Protein AF-0000000068372966 (afdb_homodimer)

Sequence (328 aa):
ASFAPGLENRGIKWRDNTQESIMAVRIKTEEMNPEEESISSEVQRENFRKVYYQGPRDTCSRLHHLCNQWLKPEKHTKAQMLDLVVLEQFLAILPPEMESWVRECGPETSSQAVALAEGFLLSQAEEQKEQLQLQVRNLHLQSSIYVIHGDSQSSISFLLQEASASFAPGLENRGIKWRDNTQESIMAVRIKTEEMNPEEESISSEVQRENFRKVYYQGPRDTCSRLHHLCNQWLKPEKHTKAQMLDLVVLEQFLAILPPEMESWVRECGPETSSQAVALAEGFLLSQAEEQKEQLQLQVRNLHLQSSIYVIHGDSQSSISFLLQEAS

Nearest PDB structures (foldseek):
  3lhr-assembly1_A  TM=9.705E-01  e=1.557E-06  Homo sapiens
  2fi2-assembly1_B  TM=8.075E-01  e=1.306E-05  Homo sapiens
  2fi2-assembly1_A  TM=7.817E-01  e=2.987E-05  Homo sapiens
  4e6s-assembly1_A-2  TM=8.782E-01  e=7.687E-05  Mus musculus
  4bhx-assembly1_A  TM=9.014E-01  e=1.388E-04  Homo sapiens

Secondary structure (DSSP, 8-state):
---------------------------------HHHHHHHHHHHHHHHHT---S-HHHHHHHHHHHHHHHH-TTTS-HHHHHHHHHHHHHHHTS-HHHHHHHHHH--SSHHHHHHHHHHHHHHHHHHHHHHHHHHHHHHHHHHHHHHHHHHHHHHHHHHHHHH-/---------------------------------HHHHHHHHHHHHHHHHT---S-HHHHHHHHHHHHHHHH-TTTS-HHHHHHHHHHHHHHHTS-HHHHHHHHHH--SSHHHHHHHHHHHHHHHHHHHHHHHHHHHHHHHHHHHHHHHHHHHHHHHHHHHHHH-

pLDDT: mean 79.23, std 26.03, range [24.14, 98.94]

Foldseek 3Di:
DPPPDDPPPPPPPPPPVCPVPPPVPVPCPVPDDPQRVLVQLVVLVVVLVPQDDPDDPVSVVVNVVSLCSNLVPVPDDPVLSVFSVVLVVVLVPDDDVLSVQLVVVRDSGNVSSVVSSVVVVVVVVVVVVVVVVVVVVVVVVVVVVCVVVVVCCVVVVVVVVVVD/DPPPPDPPPPPPPPPPPCPVPPPPPCPVPVPDDPQRVLVQLVVLVVVLVPQDDPDDPVSVVVNVVSLCSNLVPVPDDPVLSVFSVVLVVVLVPDDDVLSVQLVVVRDSGNVSSVVSSVVVVVVVVVVVVVVVVVVVVVVVVVVVVCVVVVVCCVVVVVVVVVVD

Radius of gyration: 42.99 Å; Cα contacts (8 Å, |Δi|>4): 203; chains: 2; bounding box: 103×117×171 Å

Solvent-accessible surface area (backbone atoms only — not comparable to full-atom values): 18509 Å² total; per-residue (Å²): 135,86,68,77,74,78,80,71,77,72,75,74,71,76,74,80,66,73,70,71,71,73,70,73,65,69,72,68,73,69,71,69,50,72,65,55,45,22,51,49,37,50,51,28,43,50,54,39,71,65,58,68,71,77,49,53,64,63,35,47,51,50,34,49,55,30,42,42,66,39,48,30,64,92,82,37,52,63,68,52,36,51,35,51,55,38,29,55,54,52,51,68,47,39,60,68,72,59,28,54,53,42,59,72,70,40,55,77,42,42,68,51,41,29,52,44,46,50,50,50,53,52,51,53,52,51,51,51,50,51,50,50,52,51,51,55,51,49,51,52,51,52,52,54,53,45,55,56,47,56,54,30,45,60,49,42,48,46,48,54,52,64,72,96,133,81,74,69,73,77,77,73,76,72,74,75,71,75,72,81,66,71,70,72,71,72,68,71,67,71,71,67,74,70,72,69,50,71,66,54,45,23,51,50,38,50,52,30,43,48,54,40,70,65,58,68,70,79,47,51,64,64,33,49,52,50,35,48,54,31,42,43,64,39,47,30,64,91,82,36,53,63,68,51,35,50,34,50,54,38,30,53,53,52,50,68,46,39,59,67,71,60,28,54,52,40,58,72,71,41,55,77,42,41,68,49,41,29,52,45,46,51,49,51,53,53,51,52,53,52,50,52,51,51,50,51,52,52,50,54,52,49,51,51,53,52,51,53,52,44,54,57,48,57,55,31,49,60,49,44,52,48,50,56,51,62,74,96

Structure (mmCIF, N/CA/C/O backbone):
data_AF-0000000068372966-model_v1
#
loop_
_entity.id
_entity.type
_entity.pdbx_description
1 polymer 'SCAN box domain-containing protein'
#
loop_
_atom_site.group_PDB
_atom_site.id
_atom_site.type_symbol
_atom_site.label_atom_id
_atom_site.label_alt_id
_atom_site.label_comp_id
_atom_site.label_asym_id
_atom_site.label_entity_id
_atom_site.label_seq_id
_atom_site.pdbx_PDB_ins_code
_atom_site.Cartn_x
_atom_site.Cartn_y
_atom_site.Cartn_z
_atom_site.occupancy
_atom_site.B_iso_or_equiv
_atom_site.auth_seq_id
_atom_site.auth_comp_id
_atom_site.auth_asym_id
_atom_site.auth_atom_id
_atom_site.pdbx_PDB_model_num
ATOM 1 N N . ALA A 1 1 ? 47.75 -31.938 82.562 1 25.05 1 ALA A N 1
ATOM 2 C CA . ALA A 1 1 ? 47.219 -32.406 81.312 1 25.05 1 ALA A CA 1
ATOM 3 C C . ALA A 1 1 ? 47.406 -31.359 80.188 1 25.05 1 ALA A C 1
ATOM 5 O O . ALA A 1 1 ? 47.188 -30.172 80.438 1 25.05 1 ALA A O 1
ATOM 6 N N . SER A 1 2 ? 48.344 -31.594 79.25 1 29.62 2 SER A N 1
ATOM 7 C CA . SER A 1 2 ? 49.156 -30.891 78.25 1 29.62 2 SER A CA 1
ATOM 8 C C . SER A 1 2 ? 48.25 -30.328 77.125 1 29.62 2 SER A C 1
ATOM 10 O O . SER A 1 2 ? 48.75 -29.969 76.062 1 29.62 2 SER A O 1
ATOM 12 N N . PHE A 1 3 ? 47.031 -30.016 77.375 1 30.69 3 PHE A N 1
ATOM 13 C CA . PHE A 1 3 ? 46.062 -30.078 76.25 1 30.69 3 PHE A CA 1
ATOM 14 C C . PHE A 1 3 ? 46.25 -28.906 75.312 1 30.69 3 PHE A C 1
ATOM 16 O O . PHE A 1 3 ? 45.406 -28.641 74.5 1 30.69 3 PHE A O 1
ATOM 23 N N . ALA A 1 4 ? 47.281 -27.984 75.438 1 36.31 4 ALA A N 1
ATOM 24 C CA . ALA A 1 4 ? 46.906 -26.719 74.812 1 36.31 4 ALA A CA 1
ATOM 25 C C . ALA A 1 4 ? 46.844 -26.859 73.312 1 36.31 4 ALA A C 1
ATOM 27 O O . ALA A 1 4 ? 47.875 -27.078 72.688 1 36.31 4 ALA A O 1
ATOM 28 N N . PRO A 1 5 ? 45.812 -27.469 72.75 1 34 5 PRO A N 1
ATOM 29 C CA . PRO A 1 5 ? 45.812 -27.766 71.312 1 34 5 PRO A CA 1
ATOM 30 C C . PRO A 1 5 ? 46.062 -26.531 70.438 1 34 5 PRO A C 1
ATOM 32 O O . PRO A 1 5 ? 45.781 -25.422 70.875 1 34 5 PRO A O 1
ATOM 35 N N . GLY A 1 6 ? 47.094 -26.578 69.562 1 31.92 6 GLY A N 1
ATOM 36 C CA . GLY A 1 6 ? 47.656 -25.672 68.625 1 31.92 6 GLY A CA 1
ATOM 37 C C . GLY A 1 6 ? 46.656 -25.141 67.625 1 31.92 6 GLY A C 1
ATOM 38 O O . GLY A 1 6 ? 45.844 -25.906 67.062 1 31.92 6 GLY A O 1
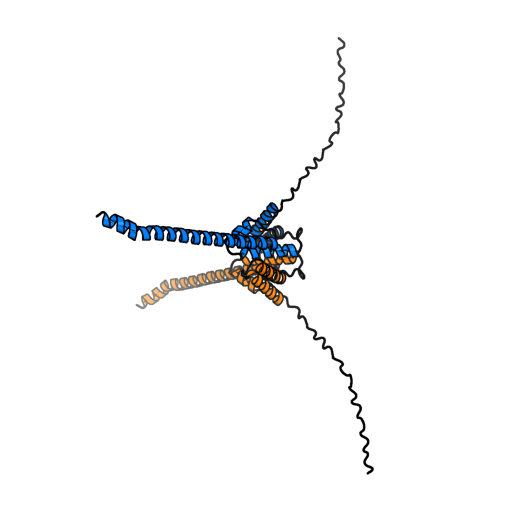ATOM 39 N N . LEU A 1 7 ? 46 -24.031 67.875 1 38.16 7 LEU A N 1
ATOM 40 C CA . LEU A 1 7 ? 45.094 -23.297 67 1 38.16 7 LEU A CA 1
ATOM 41 C C . LEU A 1 7 ? 45.688 -23.094 65.625 1 38.16 7 LEU A C 1
ATOM 43 O O . LEU A 1 7 ? 46.625 -22.312 65.438 1 38.16 7 LEU A O 1
ATOM 47 N N . GLU A 1 8 ? 45.969 -24.234 64.875 1 31.45 8 GLU A N 1
ATOM 48 C CA . GLU A 1 8 ? 46.531 -24.062 63.562 1 31.45 8 GLU A CA 1
ATOM 49 C C . GLU A 1 8 ? 45.719 -23.109 62.719 1 31.45 8 GLU A C 1
ATOM 51 O O . GLU A 1 8 ? 44.469 -23.219 62.688 1 31.45 8 GLU A O 1
ATOM 56 N N . ASN A 1 9 ? 46.156 -21.859 62.594 1 32.62 9 ASN A N 1
ATOM 57 C CA . ASN A 1 9 ? 45.719 -20.812 61.656 1 32.62 9 ASN A CA 1
ATOM 58 C C . ASN A 1 9 ? 45.5 -21.375 60.25 1 32.62 9 ASN A C 1
ATOM 60 O O . ASN A 1 9 ? 46.438 -21.828 59.625 1 32.62 9 ASN A O 1
ATOM 64 N N . ARG A 1 10 ? 44.5 -22.203 60.094 1 32.06 10 ARG A N 1
ATOM 65 C CA . ARG A 1 10 ? 44.219 -22.703 58.75 1 32.06 10 ARG A CA 1
ATOM 66 C C . ARG A 1 10 ? 44.156 -21.562 57.75 1 32.06 10 ARG A C 1
ATOM 68 O O . ARG A 1 10 ? 43.406 -20.594 57.938 1 32.06 10 ARG A O 1
ATOM 75 N N . GLY A 1 11 ? 45.281 -21.219 57.094 1 33.06 11 GLY A N 1
ATOM 76 C CA . GLY A 1 11 ? 45.406 -20.312 55.969 1 33.06 11 GLY A CA 1
ATOM 77 C C . GLY A 1 11 ? 44.281 -20.469 54.969 1 33.06 11 GLY A C 1
ATOM 78 O O . GLY A 1 11 ? 44.031 -21.578 54.469 1 33.06 11 GLY A O 1
ATOM 79 N N . ILE A 1 12 ? 43.156 -19.859 55.156 1 31.67 12 ILE A N 1
ATOM 80 C CA . ILE A 1 12 ? 42.094 -19.766 54.156 1 31.67 12 ILE A CA 1
ATOM 81 C C . ILE A 1 12 ? 42.719 -19.453 52.812 1 31.67 12 ILE A C 1
ATOM 83 O O . ILE A 1 12 ? 43.281 -18.375 52.625 1 31.67 12 ILE A O 1
ATOM 87 N N . LYS A 1 13 ? 43.469 -20.328 52.219 1 31.98 13 LYS A N 1
ATOM 88 C CA . LYS A 1 13 ? 43.812 -20.062 50.812 1 31.98 13 LYS A CA 1
ATOM 89 C C . LYS A 1 13 ? 42.594 -19.688 50 1 31.98 13 LYS A C 1
ATOM 91 O O . LYS A 1 13 ? 41.625 -20.469 49.906 1 31.98 13 LYS A O 1
ATOM 96 N N . TRP A 1 14 ? 42.188 -18.406 50.031 1 33.16 14 TRP A N 1
ATOM 97 C CA . TRP A 1 14 ? 41.312 -17.891 49 1 33.16 14 TRP A CA 1
ATOM 98 C C . TRP A 1 14 ? 41.719 -18.391 47.625 1 33.16 14 TRP A C 1
ATOM 100 O O . TRP A 1 14 ? 42.812 -18.125 47.156 1 33.16 14 TRP A O 1
ATOM 110 N N . ARG A 1 15 ? 41.594 -19.688 47.406 1 33.25 15 ARG A N 1
ATOM 111 C CA . ARG A 1 15 ? 41.781 -20.125 46.031 1 33.25 15 ARG A CA 1
ATOM 112 C C . ARG A 1 15 ? 41 -19.203 45.062 1 33.25 15 ARG A C 1
ATOM 114 O O . ARG A 1 15 ? 39.781 -19.031 45.219 1 33.25 15 ARG A O 1
ATOM 121 N N . ASP A 1 16 ? 41.625 -18.109 44.594 1 35.34 16 ASP A N 1
ATOM 122 C CA . ASP A 1 16 ? 41.312 -17.234 43.469 1 35.34 16 ASP A CA 1
ATOM 123 C C . ASP A 1 16 ? 40.75 -18.047 42.281 1 35.34 16 ASP A C 1
ATOM 125 O O . ASP A 1 16 ? 41.531 -18.469 41.406 1 35.34 16 ASP A O 1
ATOM 129 N N . ASN A 1 17 ? 40.281 -19.25 42.438 1 34.88 17 ASN A N 1
ATOM 130 C CA . ASN A 1 17 ? 39.844 -19.938 41.25 1 34.88 17 ASN A CA 1
ATOM 131 C C . ASN A 1 17 ? 38.719 -19.156 40.531 1 34.88 17 ASN A C 1
ATOM 133 O O . ASN A 1 17 ? 37.562 -19.484 40.688 1 34.88 17 ASN A O 1
ATOM 137 N N . THR A 1 18 ? 38.469 -17.875 40.781 1 35.69 18 THR A N 1
ATOM 138 C CA . THR A 1 18 ? 37.375 -17.234 40.031 1 35.69 18 THR A CA 1
ATOM 139 C C . THR A 1 18 ? 37.562 -17.453 38.531 1 35.69 18 THR A C 1
ATOM 141 O O . THR A 1 18 ? 38.312 -16.703 37.875 1 35.69 18 THR A O 1
ATOM 144 N N . GLN A 1 19 ? 38.156 -18.547 38.062 1 35.5 19 GLN A N 1
ATOM 145 C CA . GLN A 1 19 ? 37.938 -18.734 36.625 1 35.5 19 GLN A CA 1
ATOM 146 C C . GLN A 1 19 ? 36.469 -18.5 36.25 1 35.5 19 GLN A C 1
ATOM 148 O O . GLN A 1 19 ? 35.594 -19.312 36.562 1 35.5 19 GLN A O 1
ATOM 153 N N . GLU A 1 20 ? 35.938 -17.312 36.469 1 34.97 20 GLU A N 1
ATOM 154 C CA . GLU A 1 20 ? 34.656 -16.969 35.812 1 34.97 20 GLU A CA 1
ATOM 155 C C . GLU A 1 20 ? 34.562 -17.562 34.406 1 34.97 20 GLU A C 1
ATOM 157 O O . GLU A 1 20 ? 35.375 -17.219 33.531 1 34.97 20 GLU A O 1
ATOM 162 N N . SER A 1 21 ? 34.406 -18.875 34.25 1 35.59 21 SER A N 1
ATOM 163 C CA . SER A 1 21 ? 33.969 -19.453 32.969 1 35.59 21 SER A CA 1
ATOM 164 C C . SER A 1 21 ? 32.969 -18.516 32.281 1 35.59 21 SER A C 1
ATOM 166 O O . SER A 1 21 ? 31.859 -18.281 32.781 1 35.59 21 SER A O 1
ATOM 168 N N . ILE A 1 22 ? 33.438 -17.406 31.75 1 36.78 22 ILE A N 1
ATOM 169 C CA . ILE A 1 22 ? 32.625 -16.766 30.719 1 36.78 22 ILE A CA 1
ATOM 170 C C . ILE A 1 22 ? 31.891 -17.844 29.906 1 36.78 22 ILE A C 1
ATOM 172 O O . ILE A 1 22 ? 32.531 -18.641 29.219 1 36.78 22 ILE A O 1
ATOM 176 N N . MET A 1 23 ? 31 -18.625 30.453 1 37.28 23 MET A N 1
ATOM 177 C CA . MET A 1 23 ? 30.031 -19.359 29.641 1 37.28 23 MET A CA 1
ATOM 178 C C . MET A 1 23 ? 29.703 -18.578 28.359 1 37.28 23 MET A C 1
ATOM 180 O O . MET A 1 23 ? 29.141 -17.484 28.422 1 37.28 23 MET A O 1
ATOM 184 N N . ALA A 1 24 ? 30.625 -18.469 27.422 1 32.94 24 ALA A N 1
ATOM 185 C CA . ALA A 1 24 ? 30.156 -18.156 26.078 1 32.94 24 ALA A CA 1
ATOM 186 C C . ALA A 1 24 ? 28.75 -18.703 25.844 1 32.94 24 ALA A C 1
ATOM 188 O O . ALA A 1 24 ? 28.562 -19.906 25.672 1 32.94 24 ALA A O 1
ATOM 189 N N . VAL A 1 25 ? 27.812 -18.375 26.703 1 38.31 25 VAL A N 1
ATOM 190 C CA . VAL A 1 25 ? 26.453 -18.531 26.172 1 38.31 25 VAL A CA 1
ATOM 191 C C . VAL A 1 25 ? 26.469 -18.297 24.672 1 38.31 25 VAL A C 1
ATOM 193 O O . VAL A 1 25 ? 26.75 -17.188 24.203 1 38.31 25 VAL A O 1
ATOM 196 N N . ARG A 1 26 ? 27.031 -19.109 23.891 1 36.12 26 ARG A N 1
ATOM 197 C CA . ARG A 1 26 ? 26.625 -19.094 22.484 1 36.12 26 ARG A CA 1
ATOM 198 C C . ARG A 1 26 ? 25.172 -18.672 22.328 1 36.12 26 ARG A C 1
ATOM 200 O O . ARG A 1 26 ? 24.266 -19.391 22.734 1 36.12 26 ARG A O 1
ATOM 207 N N . ILE A 1 27 ? 24.781 -17.531 22.75 1 40.66 27 ILE A N 1
ATOM 208 C CA . ILE A 1 27 ? 23.531 -17.047 22.188 1 40.66 27 ILE A CA 1
ATOM 209 C C . ILE A 1 27 ? 23.375 -17.547 20.766 1 40.66 27 ILE A C 1
ATOM 211 O O . ILE A 1 27 ? 24.094 -17.109 19.859 1 40.66 27 ILE A O 1
ATOM 215 N N . LYS A 1 28 ? 23.359 -18.766 20.469 1 41.84 28 LYS A N 1
ATOM 216 C CA . LYS A 1 28 ? 22.922 -19.297 19.172 1 41.84 28 LYS A CA 1
ATOM 217 C C . LYS A 1 28 ? 21.875 -18.375 18.531 1 41.84 28 LYS A C 1
ATOM 219 O O . LYS A 1 28 ? 20.781 -18.219 19.047 1 41.84 28 LYS A O 1
ATOM 224 N N . THR A 1 29 ? 22.078 -17.188 18.203 1 50.16 29 THR A N 1
ATOM 225 C CA . THR A 1 29 ? 21.219 -16.5 17.234 1 50.16 29 THR A CA 1
ATOM 226 C C . THR A 1 29 ? 20.594 -17.5 16.266 1 50.16 29 THR A C 1
ATOM 228 O O . THR A 1 29 ? 21.281 -18.031 15.383 1 50.16 29 THR A O 1
ATOM 231 N N . GLU A 1 30 ? 20.016 -18.438 16.734 1 58.12 30 GLU A N 1
ATOM 232 C CA . GLU A 1 30 ? 19.297 -19.406 15.898 1 58.12 30 GLU A CA 1
ATOM 233 C C . GLU A 1 30 ? 18.734 -18.734 14.648 1 58.12 30 GLU A C 1
ATOM 235 O O . GLU A 1 30 ? 17.906 -17.828 14.742 1 58.12 30 GLU A O 1
ATOM 240 N N . GLU A 1 31 ? 19.625 -18.562 13.742 1 74.94 31 GLU A N 1
ATOM 241 C CA . GLU A 1 31 ? 19.234 -18.078 12.43 1 74.94 31 GLU A CA 1
ATOM 242 C C . GLU A 1 31 ? 17.859 -18.609 12.031 1 74.94 31 GLU A C 1
ATOM 244 O O . GLU A 1 31 ? 17.578 -19.797 12.172 1 74.94 31 GLU A O 1
ATOM 249 N N . MET A 1 32 ? 16.922 -17.688 11.977 1 79.75 32 MET A N 1
ATOM 250 C CA . MET A 1 32 ? 15.594 -18.062 11.516 1 79.75 32 MET A CA 1
ATOM 251 C C . MET A 1 32 ? 15.672 -18.922 10.25 1 79.75 32 MET A C 1
ATOM 253 O O . MET A 1 32 ? 16.516 -18.672 9.383 1 79.75 32 MET A O 1
ATOM 257 N N . ASN A 1 33 ? 14.992 -19.969 10.289 1 87.31 33 ASN A N 1
ATOM 258 C CA . ASN A 1 33 ? 14.852 -20.688 9.023 1 87.31 33 ASN A CA 1
ATOM 259 C C . ASN A 1 33 ? 14.055 -19.875 8.008 1 87.31 33 ASN A C 1
ATOM 261 O O . ASN A 1 33 ? 13.375 -18.906 8.367 1 87.31 33 ASN A O 1
ATOM 265 N N . PRO A 1 34 ? 14.086 -20.219 6.789 1 85.56 34 PRO A N 1
ATOM 266 C CA . PRO A 1 34 ? 13.438 -19.438 5.734 1 85.56 34 PRO A CA 1
ATOM 267 C C . PRO A 1 34 ? 11.953 -19.203 6.004 1 85.56 34 PRO A C 1
ATOM 269 O O . PRO A 1 34 ? 11.438 -18.125 5.723 1 85.56 34 PRO A O 1
ATOM 272 N N . GLU A 1 35 ? 11.289 -20.188 6.508 1 87.19 35 GLU A N 1
ATOM 273 C CA . GLU A 1 35 ? 9.867 -20.047 6.805 1 87.19 35 GLU A CA 1
ATOM 274 C C . GLU A 1 35 ? 9.633 -19 7.898 1 87.19 35 GLU A C 1
ATOM 276 O O . GLU A 1 35 ? 8.734 -18.172 7.793 1 87.19 35 GLU A O 1
ATOM 281 N N . GLU A 1 36 ? 10.406 -19.094 8.883 1 88.06 36 GLU A N 1
ATOM 282 C CA . GLU A 1 36 ? 10.312 -18.141 9.977 1 88.06 36 GLU A CA 1
ATOM 283 C C . GLU A 1 36 ? 10.617 -16.719 9.5 1 88.06 36 GLU A C 1
ATOM 285 O O . GLU A 1 36 ? 9.984 -15.766 9.953 1 88.06 36 GLU A O 1
ATOM 290 N N . GLU A 1 37 ? 11.508 -16.703 8.609 1 89.75 37 GLU A N 1
ATOM 291 C CA . GLU A 1 37 ? 11.875 -15.406 8.055 1 89.75 37 GLU A CA 1
ATOM 292 C C . GLU A 1 37 ? 10.719 -14.805 7.258 1 89.75 37 GLU A C 1
ATOM 294 O O . GLU A 1 37 ? 10.438 -13.609 7.359 1 89.75 37 GLU A O 1
ATOM 299 N N . SER A 1 38 ? 10.133 -15.609 6.516 1 90.88 38 SER A N 1
ATOM 300 C CA . SER A 1 38 ? 9.008 -15.156 5.707 1 90.88 38 SER A CA 1
ATOM 301 C C . SER A 1 38 ? 7.859 -14.672 6.586 1 90.88 38 SER A C 1
ATOM 303 O O . SER A 1 38 ? 7.254 -13.633 6.312 1 90.88 38 SER A O 1
ATOM 305 N N . ILE A 1 39 ? 7.594 -15.406 7.602 1 90.94 39 ILE A N 1
ATOM 306 C CA . ILE A 1 39 ? 6.523 -15.055 8.531 1 90.94 39 ILE A CA 1
ATOM 307 C C . ILE A 1 39 ? 6.855 -13.727 9.219 1 90.94 39 ILE A C 1
ATOM 309 O O . ILE A 1 39 ? 6.016 -12.828 9.289 1 90.94 39 ILE A O 1
ATOM 313 N N . SER A 1 40 ? 8.031 -13.664 9.617 1 92.81 40 SER A N 1
ATOM 314 C CA . SER A 1 40 ? 8.477 -12.453 10.297 1 92.81 40 SER A CA 1
ATOM 315 C 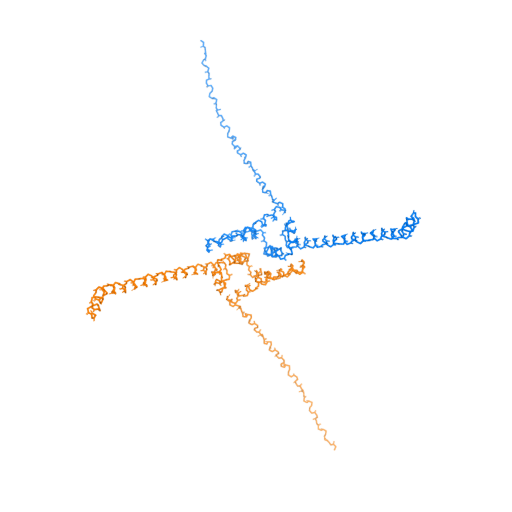C . SER A 1 40 ? 8.367 -11.242 9.383 1 92.81 40 SER A C 1
ATOM 317 O O . SER A 1 40 ? 7.883 -10.188 9.805 1 92.81 40 SER A O 1
ATOM 319 N N . SER A 1 41 ? 8.797 -11.391 8.188 1 94.69 41 SER A N 1
ATOM 320 C CA . SER A 1 41 ? 8.734 -10.305 7.215 1 94.69 41 SER A CA 1
ATOM 321 C C . SER A 1 41 ? 7.301 -9.852 6.98 1 94.69 41 SER A C 1
ATOM 323 O O . SER A 1 41 ? 7.023 -8.648 6.934 1 94.69 41 SER A O 1
ATOM 325 N N . GLU A 1 42 ? 6.453 -10.773 6.852 1 95.94 42 GLU A N 1
ATOM 326 C CA . GLU A 1 42 ? 5.039 -10.469 6.629 1 95.94 42 GLU A CA 1
ATOM 327 C C . GLU A 1 42 ? 4.434 -9.758 7.832 1 95.94 42 GLU A C 1
ATOM 329 O O . GLU A 1 42 ? 3.621 -8.844 7.672 1 95.94 42 GLU A O 1
ATOM 334 N N . VAL A 1 43 ? 4.805 -10.18 9.016 1 96.94 43 VAL A N 1
ATOM 335 C CA . VAL A 1 43 ? 4.312 -9.547 10.234 1 96.94 43 VAL A CA 1
ATOM 336 C C . VAL A 1 43 ? 4.781 -8.094 10.289 1 96.94 43 VAL A C 1
ATOM 338 O O . VAL A 1 43 ? 4 -7.191 10.609 1 96.94 43 VAL A O 1
ATOM 341 N N . GLN A 1 44 ? 6.02 -7.875 9.93 1 97.62 44 GLN A N 1
ATOM 342 C CA . GLN A 1 44 ? 6.562 -6.52 9.922 1 97.62 44 GLN A CA 1
ATOM 343 C C . GLN A 1 44 ? 5.863 -5.656 8.875 1 97.62 44 GLN A C 1
ATOM 345 O O . GLN A 1 44 ? 5.547 -4.492 9.133 1 97.62 44 GLN A O 1
ATOM 350 N N . ARG A 1 45 ? 5.633 -6.223 7.742 1 98.44 45 ARG A N 1
ATOM 351 C CA . ARG A 1 45 ? 4.914 -5.527 6.68 1 98.44 45 ARG A CA 1
ATOM 352 C C . ARG A 1 45 ? 3.508 -5.148 7.129 1 98.44 45 ARG A C 1
ATOM 354 O O . ARG A 1 45 ? 3.078 -4.008 6.941 1 98.44 45 ARG A O 1
ATOM 361 N N . GLU A 1 46 ? 2.812 -6.098 7.719 1 97.69 46 GLU A N 1
ATOM 362 C CA . GLU A 1 46 ? 1.451 -5.852 8.188 1 97.69 46 GLU A CA 1
ATOM 363 C C . GLU A 1 46 ? 1.423 -4.77 9.258 1 97.69 46 GLU A C 1
ATOM 365 O O . GLU A 1 46 ? 0.52 -3.93 9.281 1 97.69 46 GLU A O 1
ATOM 370 N N . ASN A 1 47 ? 2.35 -4.828 10.172 1 98.44 47 ASN A N 1
ATOM 371 C CA . ASN A 1 47 ? 2.436 -3.801 11.203 1 98.44 47 ASN A CA 1
ATOM 372 C C . ASN A 1 47 ? 2.631 -2.412 10.594 1 98.44 47 ASN A C 1
ATOM 374 O O . ASN A 1 47 ? 2.051 -1.436 11.07 1 98.44 47 ASN A O 1
ATOM 378 N N . PHE A 1 48 ? 3.463 -2.365 9.578 1 98.75 48 PHE A N 1
ATOM 379 C CA . PHE A 1 48 ? 3.725 -1.115 8.875 1 98.75 48 PHE A CA 1
ATOM 380 C C . PHE A 1 48 ? 2.449 -0.58 8.234 1 98.75 48 PHE A C 1
ATOM 382 O O . PHE A 1 48 ? 2.166 0.617 8.312 1 98.75 48 PHE A O 1
ATOM 389 N N . ARG A 1 49 ? 1.653 -1.443 7.711 1 98.56 49 ARG A N 1
ATOM 390 C CA . ARG A 1 49 ? 0.466 -1.035 6.969 1 98.56 49 ARG A CA 1
ATOM 391 C C . ARG A 1 49 ? -0.699 -0.75 7.91 1 98.56 49 ARG A C 1
ATOM 393 O O . ARG A 1 49 ? -1.624 -0.015 7.555 1 98.56 49 ARG A O 1
ATOM 400 N N . LYS A 1 50 ? -0.648 -1.243 9.117 1 98.31 50 LYS A N 1
ATOM 401 C CA . LYS A 1 50 ? -1.775 -1.129 10.039 1 98.31 50 LYS A CA 1
ATOM 402 C C . LYS A 1 50 ? -1.578 0.033 11.008 1 98.31 50 LYS A C 1
ATOM 404 O O . LYS A 1 50 ? -2.344 0.19 11.961 1 98.31 50 LYS A O 1
ATOM 409 N N . VAL A 1 51 ? -0.594 0.831 10.805 1 98.44 51 VAL A N 1
ATOM 410 C CA . VAL A 1 51 ? -0.35 2.002 11.641 1 98.44 51 VAL A CA 1
ATOM 411 C C . VAL A 1 51 ? -1.544 2.951 11.562 1 98.44 51 VAL A C 1
ATOM 413 O O . VAL A 1 51 ? -2.098 3.174 10.484 1 98.44 51 VAL A O 1
ATOM 416 N N . TYR A 1 52 ? -1.932 3.518 12.727 1 97.69 52 TYR A N 1
ATOM 417 C CA . TYR A 1 52 ? -2.977 4.535 12.758 1 97.69 52 TYR A CA 1
ATOM 418 C C . TYR A 1 52 ? -2.383 5.918 12.984 1 97.69 52 TYR A C 1
ATOM 420 O O . TYR A 1 52 ? -1.33 6.055 13.617 1 97.69 52 TYR A O 1
ATOM 428 N N . TYR A 1 53 ? -3.07 6.828 12.477 1 98.5 53 TYR A N 1
ATOM 429 C CA . TYR A 1 53 ? -2.602 8.203 12.594 1 98.5 53 TYR A CA 1
ATOM 430 C C . TYR A 1 53 ? -2.711 8.703 14.023 1 98.5 53 TYR A C 1
ATOM 432 O O . TYR A 1 53 ? -3.787 8.656 14.625 1 98.5 53 TYR A O 1
ATOM 440 N N . GLN A 1 54 ? -1.687 9.195 14.648 1 97.38 54 GLN A N 1
ATOM 441 C CA . GLN A 1 54 ? -1.648 9.719 16.016 1 97.38 54 GLN A CA 1
ATOM 442 C C . GLN A 1 54 ? -0.999 11.094 16.062 1 97.38 54 GLN A C 1
ATOM 444 O O . GLN A 1 54 ? -0.589 11.562 17.125 1 97.38 54 GLN A O 1
ATOM 449 N N . GLY A 1 55 ? -0.813 11.766 15 1 98.12 55 GLY A N 1
ATOM 450 C CA . GLY A 1 55 ? -0.079 13 14.781 1 98.12 55 GLY A CA 1
ATOM 451 C C . GLY A 1 55 ? 0.98 12.883 13.703 1 98.12 55 GLY A C 1
ATOM 452 O O . GLY A 1 55 ? 1.556 11.812 13.5 1 98.12 55 GLY A O 1
ATOM 453 N N . PRO A 1 56 ? 1.244 13.945 13.055 1 98.5 56 PRO A N 1
ATOM 454 C CA . PRO A 1 56 ? 2.09 13.867 11.859 1 98.5 56 PRO A CA 1
ATOM 455 C C . PRO A 1 56 ? 3.498 13.359 12.164 1 98.5 56 PRO A C 1
ATOM 457 O O . PRO A 1 56 ? 3.936 12.359 11.594 1 98.5 56 PRO A O 1
ATOM 460 N N . ARG A 1 57 ? 4.207 13.969 13.039 1 98.25 57 ARG A N 1
ATOM 461 C CA . ARG A 1 57 ? 5.609 13.664 13.297 1 98.25 57 ARG A CA 1
ATOM 462 C C . ARG A 1 57 ? 5.758 12.289 13.945 1 98.25 57 ARG A C 1
ATOM 464 O O . ARG A 1 57 ? 6.598 11.492 13.523 1 98.25 57 ARG A O 1
ATOM 471 N N . ASP A 1 58 ? 4.914 12.031 14.953 1 98 58 ASP A N 1
ATOM 472 C CA . ASP A 1 58 ? 4.984 10.766 15.672 1 98 58 ASP A CA 1
ATOM 473 C C . ASP A 1 58 ? 4.652 9.586 14.758 1 98 58 ASP A C 1
ATOM 475 O O . ASP A 1 58 ? 5.328 8.562 14.781 1 98 58 ASP A O 1
ATOM 479 N N . THR A 1 59 ? 3.574 9.766 14.039 1 98.69 59 THR A N 1
ATOM 480 C CA . THR A 1 59 ? 3.164 8.703 13.125 1 98.69 59 THR A CA 1
ATOM 481 C C . THR A 1 59 ? 4.246 8.438 12.086 1 98.69 59 THR A C 1
ATOM 483 O O . THR A 1 59 ? 4.562 7.281 11.789 1 98.69 59 THR A O 1
ATOM 486 N N . CYS A 1 60 ? 4.797 9.469 11.578 1 98.88 60 CYS A N 1
ATOM 487 C CA . CYS A 1 60 ? 5.844 9.312 10.57 1 98.88 60 CYS A CA 1
ATOM 488 C C . CYS A 1 60 ? 7.051 8.578 11.141 1 98.88 60 CYS A C 1
ATOM 490 O O . CYS A 1 60 ? 7.633 7.727 10.477 1 98.88 60 CYS A O 1
ATOM 492 N N . SER A 1 61 ? 7.465 8.867 12.289 1 98.56 61 SER A N 1
ATOM 493 C CA . SER A 1 61 ? 8.578 8.195 12.961 1 98.56 61 SER A CA 1
ATOM 494 C C . SER A 1 61 ? 8.297 6.703 13.133 1 98.56 61 SER A C 1
ATOM 496 O O . SER A 1 61 ? 9.172 5.867 12.898 1 98.56 61 SER A O 1
ATOM 498 N N . ARG A 1 62 ? 7.078 6.422 13.57 1 98.62 62 ARG A N 1
ATOM 499 C CA . ARG A 1 62 ? 6.668 5.035 13.734 1 98.62 62 ARG A CA 1
ATOM 500 C C . ARG A 1 62 ? 6.723 4.285 12.414 1 98.62 62 ARG A C 1
ATOM 502 O O . ARG A 1 62 ? 7.215 3.154 12.352 1 98.62 62 ARG A O 1
ATOM 509 N N . LEU A 1 63 ? 6.234 4.949 11.406 1 98.88 63 LEU A N 1
ATOM 510 C CA . LEU A 1 63 ? 6.25 4.34 10.086 1 98.88 63 LEU A CA 1
ATOM 511 C C . LEU A 1 63 ? 7.68 4.055 9.633 1 98.88 63 LEU A C 1
ATOM 513 O O . LEU A 1 63 ? 7.957 2.998 9.062 1 98.88 63 LEU A O 1
ATOM 517 N N . HIS A 1 64 ? 8.578 4.961 9.914 1 98.88 64 HIS A N 1
ATOM 518 C CA . HIS A 1 64 ? 9.977 4.746 9.555 1 98.88 64 HIS A CA 1
ATOM 519 C C . HIS A 1 64 ? 10.547 3.531 10.281 1 98.88 64 HIS A C 1
ATOM 521 O O . HIS A 1 64 ? 11.234 2.705 9.672 1 98.88 64 HIS A O 1
ATOM 527 N N . HIS A 1 65 ? 10.242 3.471 11.516 1 98.62 65 HIS A N 1
ATOM 528 C CA . HIS A 1 65 ? 10.734 2.352 12.312 1 98.62 65 HIS A CA 1
ATOM 529 C C . HIS A 1 65 ? 10.211 1.022 11.773 1 98.62 65 HIS A C 1
ATOM 531 O O . HIS A 1 65 ? 10.992 0.093 11.547 1 98.62 65 HIS A O 1
ATOM 537 N N . LEU A 1 66 ? 8.969 0.945 11.531 1 98.56 66 LEU A N 1
ATOM 538 C CA . LEU A 1 66 ? 8.336 -0.288 11.078 1 98.56 66 LEU A CA 1
ATOM 539 C C . LEU A 1 66 ? 8.766 -0.626 9.656 1 98.56 66 LEU A C 1
ATOM 541 O O . LEU A 1 66 ? 8.984 -1.796 9.328 1 98.56 66 LEU A O 1
ATOM 545 N N . CYS A 1 67 ? 8.852 0.405 8.797 1 98.88 67 CYS A N 1
ATOM 546 C CA . CYS A 1 67 ? 9.305 0.18 7.43 1 98.88 67 CYS A CA 1
ATOM 547 C C . CYS A 1 67 ? 10.727 -0.357 7.41 1 98.88 67 CYS A C 1
ATOM 549 O O . CYS A 1 67 ? 11.062 -1.218 6.59 1 98.88 67 CYS A O 1
ATOM 551 N N . ASN A 1 68 ? 11.555 0.122 8.297 1 98.75 68 ASN A N 1
ATOM 552 C CA . ASN A 1 68 ? 12.914 -0.378 8.43 1 98.75 68 ASN A CA 1
ATOM 553 C C . ASN A 1 68 ? 12.938 -1.859 8.797 1 98.75 68 ASN A C 1
ATOM 555 O O . ASN A 1 68 ? 13.758 -2.619 8.289 1 98.75 68 ASN A O 1
ATOM 559 N N . GLN A 1 69 ? 12.062 -2.287 9.664 1 98 69 GLN A N 1
ATOM 560 C CA . GLN A 1 69 ? 11.969 -3.686 10.062 1 98 69 GLN A CA 1
ATOM 561 C C . GLN A 1 69 ? 11.461 -4.555 8.914 1 98 69 GLN A C 1
ATOM 563 O O . GLN A 1 69 ? 11.812 -5.73 8.82 1 98 69 GLN A O 1
ATOM 568 N N . TRP A 1 70 ? 10.672 -3.928 8.062 1 98.56 70 TRP A N 1
ATOM 569 C CA . TRP A 1 70 ? 10.102 -4.652 6.93 1 98.56 70 TRP A CA 1
ATOM 570 C C . TRP A 1 70 ? 11.117 -4.77 5.793 1 98.56 70 TRP A C 1
ATOM 572 O O . TRP A 1 70 ? 11.453 -5.875 5.367 1 98.56 70 TRP A O 1
ATOM 582 N N . LEU A 1 71 ? 11.672 -3.652 5.383 1 98.56 71 LEU A N 1
ATOM 583 C CA . LEU A 1 71 ? 12.539 -3.629 4.207 1 98.56 71 LEU A CA 1
ATOM 584 C C . LEU A 1 71 ? 13.977 -3.979 4.578 1 98.56 71 LEU A C 1
ATOM 586 O O . LEU A 1 71 ? 14.766 -4.363 3.715 1 98.56 71 LEU A O 1
ATOM 590 N N . LYS A 1 72 ? 14.336 -3.807 5.762 1 97.94 72 LYS A N 1
ATOM 591 C CA . LYS A 1 72 ? 15.625 -4.191 6.316 1 97.94 72 LYS A CA 1
ATOM 592 C C . LYS A 1 72 ? 16.781 -3.734 5.422 1 97.94 72 LYS A C 1
ATOM 594 O O . LYS A 1 72 ? 17.594 -4.547 4.988 1 97.94 72 LYS A O 1
ATOM 599 N N . PRO A 1 73 ? 16.984 -2.41 5.32 1 98.19 73 PRO A N 1
ATOM 600 C CA . PRO A 1 73 ? 18.016 -1.883 4.434 1 98.19 73 PRO A CA 1
ATOM 601 C C . PRO A 1 73 ? 19.422 -2.314 4.844 1 98.19 73 PRO A C 1
ATOM 603 O O . PRO A 1 73 ? 20.328 -2.34 4.016 1 98.19 73 PRO A O 1
ATOM 606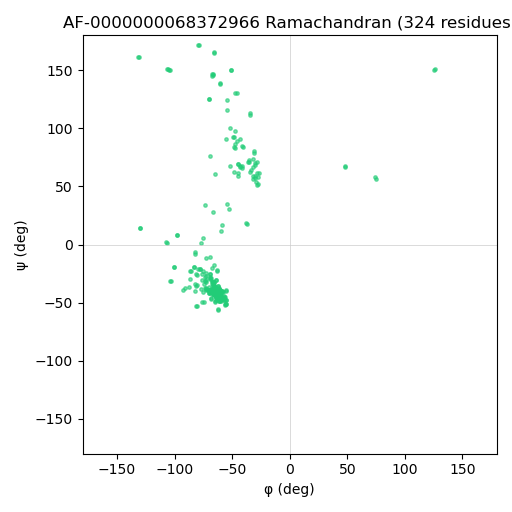 N N . GLU A 1 74 ? 19.672 -2.686 6.031 1 97.38 74 GLU A N 1
ATOM 607 C CA . GLU A 1 74 ? 20.984 -3.121 6.488 1 97.38 74 GLU A CA 1
ATOM 608 C C . GLU A 1 74 ? 21.328 -4.508 5.953 1 97.38 74 GLU A C 1
ATOM 610 O O . GLU A 1 74 ? 22.5 -4.848 5.785 1 97.38 74 GLU A O 1
ATOM 615 N N . LYS A 1 75 ? 20.328 -5.324 5.684 1 96.69 75 LYS A N 1
ATOM 616 C CA . LYS A 1 75 ? 20.516 -6.707 5.246 1 96.69 75 LYS A CA 1
ATOM 617 C C . LYS A 1 75 ? 20.266 -6.844 3.746 1 96.69 75 LYS A C 1
ATOM 619 O O . LYS A 1 75 ? 20.906 -7.656 3.078 1 96.69 75 LYS A O 1
ATOM 624 N N . HIS A 1 76 ? 19.375 -6.02 3.211 1 97.88 76 HIS A N 1
ATOM 625 C CA . HIS A 1 76 ? 18.906 -6.184 1.839 1 97.88 76 HIS A CA 1
ATOM 626 C C . HIS A 1 76 ? 19.547 -5.152 0.914 1 97.88 76 HIS A C 1
ATOM 628 O O . HIS A 1 76 ? 19.844 -4.035 1.338 1 97.88 76 HIS A O 1
ATOM 634 N N . THR A 1 77 ? 19.703 -5.578 -0.345 1 98.44 77 THR A N 1
ATOM 635 C CA . THR A 1 77 ? 20.125 -4.656 -1.396 1 98.44 77 THR A CA 1
ATOM 636 C C . THR A 1 77 ? 18.938 -3.816 -1.876 1 98.44 77 THR A C 1
ATOM 638 O O . THR A 1 77 ? 17.797 -4.066 -1.492 1 98.44 77 THR A O 1
ATOM 641 N N . LYS A 1 78 ? 19.234 -2.857 -2.686 1 98.75 78 LYS A N 1
ATOM 642 C CA . LYS A 1 78 ? 18.172 -2.037 -3.26 1 98.75 78 LYS A CA 1
ATOM 643 C C . LYS A 1 78 ? 17.172 -2.893 -4.047 1 98.75 78 LYS A C 1
ATOM 645 O O . LYS A 1 78 ? 15.961 -2.699 -3.945 1 98.75 78 LYS A O 1
ATOM 650 N N . ALA A 1 79 ? 17.766 -3.854 -4.766 1 98.69 79 ALA A N 1
ATOM 651 C CA . ALA A 1 79 ? 16.922 -4.727 -5.578 1 98.69 79 ALA A CA 1
ATOM 652 C C . ALA A 1 79 ? 16.031 -5.602 -4.699 1 98.69 79 ALA A C 1
ATOM 654 O O . ALA A 1 79 ? 14.883 -5.871 -5.043 1 98.69 79 ALA A O 1
ATOM 655 N N . GLN A 1 80 ? 16.531 -5.992 -3.607 1 98.5 80 GLN A N 1
ATOM 656 C CA . GLN A 1 80 ? 15.773 -6.832 -2.684 1 98.5 80 GLN A CA 1
ATOM 657 C C . GLN A 1 80 ? 14.68 -6.035 -1.984 1 98.5 80 GLN A C 1
ATOM 659 O O . GLN A 1 80 ? 13.578 -6.543 -1.76 1 98.5 80 GLN A O 1
ATOM 664 N N . MET A 1 81 ? 14.945 -4.816 -1.626 1 98.88 81 MET A N 1
ATOM 665 C CA . MET A 1 81 ? 13.922 -3.947 -1.052 1 98.88 81 MET A CA 1
ATOM 666 C C . MET A 1 81 ? 12.789 -3.709 -2.045 1 98.88 81 MET A C 1
ATOM 668 O O . MET A 1 81 ? 11.609 -3.777 -1.682 1 98.88 81 MET A O 1
ATOM 672 N N . LEU A 1 82 ? 13.234 -3.461 -3.27 1 98.94 82 LEU A N 1
ATOM 673 C CA . LEU A 1 82 ? 12.266 -3.268 -4.344 1 98.94 82 LEU A CA 1
ATOM 674 C C . LEU A 1 82 ? 11.398 -4.508 -4.523 1 98.94 82 LEU A C 1
ATOM 676 O O . LEU A 1 82 ? 10.18 -4.398 -4.676 1 98.94 82 LEU A O 1
ATOM 680 N N . ASP A 1 83 ? 12.016 -5.641 -4.418 1 98.88 83 ASP A N 1
ATOM 681 C CA . ASP A 1 83 ? 11.289 -6.898 -4.574 1 98.88 83 ASP A CA 1
ATOM 682 C C . ASP A 1 83 ? 10.258 -7.078 -3.469 1 98.88 83 ASP A C 1
ATOM 684 O O . ASP A 1 83 ? 9.172 -7.621 -3.707 1 98.88 83 ASP A O 1
ATOM 688 N N . LEU A 1 84 ? 10.586 -6.656 -2.273 1 98.75 84 LEU A N 1
ATOM 689 C CA . LEU A 1 84 ? 9.648 -6.766 -1.167 1 98.75 84 LEU A CA 1
ATOM 690 C C . LEU A 1 84 ? 8.406 -5.922 -1.427 1 98.75 84 LEU A C 1
ATOM 692 O O . LEU A 1 84 ? 7.281 -6.352 -1.139 1 98.75 84 LEU A O 1
ATOM 696 N N . VAL A 1 85 ? 8.602 -4.758 -2.012 1 98.94 85 VAL A N 1
ATOM 697 C CA . VAL A 1 85 ? 7.488 -3.875 -2.348 1 98.94 85 VAL A CA 1
ATOM 698 C C . VAL A 1 85 ? 6.668 -4.48 -3.484 1 98.94 85 VAL A C 1
ATOM 700 O O . VAL A 1 85 ? 5.438 -4.453 -3.455 1 98.94 85 VAL A O 1
ATOM 703 N N . VAL A 1 86 ? 7.301 -5.031 -4.449 1 98.94 86 VAL A N 1
ATOM 704 C CA . VAL A 1 86 ? 6.648 -5.715 -5.559 1 98.94 86 VAL A CA 1
ATOM 705 C C . VAL A 1 86 ? 5.852 -6.906 -5.031 1 98.94 86 VAL A C 1
ATOM 707 O O . VAL A 1 86 ? 4.703 -7.117 -5.426 1 98.94 86 VAL A O 1
ATOM 710 N N . LEU A 1 87 ? 6.48 -7.656 -4.113 1 98.88 87 LEU A N 1
ATOM 711 C CA . LEU A 1 87 ? 5.824 -8.82 -3.527 1 98.88 87 LEU A CA 1
ATOM 712 C C . LEU A 1 87 ? 4.523 -8.414 -2.836 1 98.88 87 LEU A C 1
ATOM 714 O O . LEU A 1 87 ? 3.49 -9.062 -3.023 1 98.88 87 LEU A O 1
ATOM 718 N N . GLU A 1 88 ? 4.574 -7.387 -2.088 1 98.88 88 GLU A N 1
ATOM 719 C CA . GLU A 1 88 ? 3.375 -6.895 -1.419 1 98.88 88 GLU A CA 1
ATOM 720 C C . GLU A 1 88 ? 2.258 -6.617 -2.42 1 98.88 88 GLU A C 1
ATOM 722 O O . GLU A 1 88 ? 1.127 -7.07 -2.236 1 98.88 88 GLU A O 1
ATOM 727 N N . GLN A 1 89 ? 2.6 -5.832 -3.471 1 98.88 89 GLN A N 1
ATOM 728 C CA . GLN A 1 89 ? 1.591 -5.441 -4.453 1 98.88 89 GLN A CA 1
ATOM 729 C C . GLN A 1 89 ? 1.114 -6.648 -5.258 1 98.88 89 GLN A C 1
ATOM 731 O O . GLN A 1 89 ? -0.074 -6.766 -5.562 1 98.88 89 GLN A O 1
ATOM 736 N N . PHE A 1 90 ? 2.014 -7.578 -5.637 1 98.94 90 PHE A N 1
ATOM 737 C CA . PHE A 1 90 ? 1.674 -8.789 -6.375 1 98.94 90 PHE A CA 1
ATOM 738 C C . PHE A 1 90 ? 0.641 -9.609 -5.613 1 98.94 90 PHE A C 1
ATOM 740 O O . PHE A 1 90 ? -0.377 -10.016 -6.18 1 98.94 90 PHE A O 1
ATOM 747 N N . LEU A 1 91 ? 0.892 -9.797 -4.371 1 98.75 91 LEU A N 1
ATOM 748 C CA . LEU A 1 91 ? -0.011 -10.594 -3.549 1 98.75 91 LEU A CA 1
ATOM 749 C C . LEU A 1 91 ? -1.365 -9.906 -3.406 1 98.75 91 LEU A C 1
ATOM 751 O O . LEU A 1 91 ? -2.404 -10.57 -3.396 1 98.75 91 LEU A O 1
ATOM 755 N N . ALA A 1 92 ? -1.352 -8.602 -3.34 1 98.38 92 ALA A N 1
ATOM 756 C CA . ALA A 1 92 ? -2.568 -7.828 -3.1 1 98.38 92 ALA A CA 1
ATOM 757 C C . ALA A 1 92 ? -3.508 -7.898 -4.301 1 98.38 92 ALA A C 1
ATOM 759 O O . ALA A 1 92 ? -4.727 -7.773 -4.152 1 98.38 92 ALA A O 1
ATOM 760 N N . ILE A 1 93 ? -3.029 -8.133 -5.48 1 98.69 93 ILE A N 1
ATOM 761 C CA . ILE A 1 93 ? -3.883 -8.016 -6.66 1 98.69 93 ILE A CA 1
ATOM 762 C C . ILE A 1 93 ? -4.215 -9.406 -7.199 1 98.69 93 ILE A C 1
ATOM 764 O O . ILE A 1 93 ? -4.875 -9.531 -8.234 1 98.69 93 ILE A O 1
ATOM 768 N N . LEU A 1 94 ? -3.76 -10.422 -6.574 1 98.69 94 LEU A N 1
ATOM 769 C CA . LEU A 1 94 ? -4.133 -11.781 -6.941 1 98.69 94 LEU A CA 1
ATOM 770 C C . LEU A 1 94 ? -5.609 -12.039 -6.66 1 98.69 94 LEU A C 1
ATOM 772 O O . LEU A 1 94 ? -6.168 -11.492 -5.703 1 98.69 94 LEU A O 1
ATOM 776 N N . PRO A 1 95 ? -6.215 -12.867 -7.5 1 98.19 95 PRO A N 1
ATOM 777 C CA . PRO A 1 95 ? -7.562 -13.312 -7.133 1 98.19 95 PRO A CA 1
ATOM 778 C C . PRO A 1 95 ? -7.637 -13.859 -5.711 1 98.19 95 PRO A C 1
ATOM 780 O O . PRO A 1 95 ? -6.688 -14.484 -5.234 1 98.19 95 PRO A O 1
ATOM 783 N N . PRO A 1 96 ? -8.703 -13.781 -5 1 98 96 PRO A N 1
ATOM 784 C CA . PRO A 1 96 ? -8.797 -14.008 -3.555 1 98 96 PRO A CA 1
ATOM 785 C C . PRO A 1 96 ? -8.359 -15.414 -3.146 1 98 96 PRO A C 1
ATOM 787 O O . PRO A 1 96 ? -7.562 -15.57 -2.221 1 98 96 PRO A O 1
ATOM 790 N N . GLU A 1 97 ? -8.82 -16.438 -3.77 1 97.56 97 GLU A N 1
ATOM 791 C CA . GLU A 1 97 ? -8.477 -17.812 -3.391 1 97.56 97 GLU A CA 1
ATOM 792 C C . GLU A 1 97 ? -6.988 -18.078 -3.619 1 97.56 97 GLU A C 1
ATOM 794 O O . GLU A 1 97 ? -6.344 -18.75 -2.811 1 97.56 97 GLU A O 1
ATOM 799 N N . MET A 1 98 ? -6.559 -17.594 -4.746 1 98.5 98 MET A N 1
ATOM 800 C CA . MET A 1 98 ? -5.141 -17.734 -5.062 1 98.5 98 MET A CA 1
ATOM 801 C C . MET A 1 98 ? -4.281 -16.969 -4.066 1 98.5 98 MET A C 1
ATOM 803 O O . MET A 1 98 ? -3.281 -17.484 -3.568 1 98.5 98 MET A O 1
ATOM 807 N N . GLU A 1 99 ? -4.68 -15.766 -3.775 1 98.62 99 GLU A N 1
ATOM 808 C CA . GLU A 1 99 ? -3.982 -14.922 -2.807 1 98.62 99 GLU A CA 1
ATOM 809 C C . GLU A 1 99 ? -3.865 -15.617 -1.454 1 98.62 99 GLU A C 1
ATOM 811 O O . GLU A 1 99 ? -2.779 -15.68 -0.873 1 98.62 99 GLU A O 1
ATOM 816 N N . SER A 1 100 ? -4.957 -16.094 -0.979 1 97.94 100 SER A N 1
ATOM 817 C CA . SER A 1 100 ? -4.973 -16.781 0.309 1 97.94 100 SER A CA 1
ATOM 818 C C . SER A 1 100 ? -4.008 -17.953 0.32 1 97.94 100 SER A C 1
ATOM 820 O O . SER A 1 100 ? -3.236 -18.125 1.266 1 97.94 100 SER A O 1
ATOM 822 N N . TRP A 1 101 ? -4.023 -18.734 -0.686 1 97.94 101 TRP A N 1
ATOM 823 C CA . TRP A 1 101 ? -3.172 -19.922 -0.793 1 97.94 101 TRP A CA 1
ATOM 824 C C . TRP A 1 101 ? -1.7 -19.531 -0.853 1 97.94 101 TRP A C 1
ATOM 826 O O . TRP A 1 101 ? -0.865 -20.109 -0.163 1 97.94 101 TRP A O 1
ATOM 836 N N . VAL A 1 102 ? -1.374 -18.578 -1.704 1 98.5 102 VAL A N 1
ATOM 837 C CA . VAL A 1 102 ? 0.015 -18.172 -1.877 1 98.5 102 VAL A CA 1
ATOM 838 C C . VAL A 1 102 ? 0.545 -17.578 -0.571 1 98.5 102 VAL A C 1
ATOM 840 O O . VAL A 1 102 ? 1.671 -17.875 -0.162 1 98.5 102 VAL A O 1
ATOM 843 N N . ARG A 1 103 ? -0.234 -16.766 0.117 1 97.44 103 ARG A N 1
ATOM 844 C CA . ARG A 1 103 ? 0.174 -16.188 1.395 1 97.44 103 ARG A CA 1
ATOM 845 C C . ARG A 1 103 ? 0.435 -17.281 2.428 1 97.44 103 ARG A C 1
ATOM 847 O O . ARG A 1 103 ? 1.377 -17.188 3.217 1 97.44 103 ARG A O 1
ATOM 854 N N . GLU A 1 104 ? -0.362 -18.281 2.41 1 96.12 104 GLU A N 1
ATOM 855 C CA . GLU A 1 104 ? -0.197 -19.391 3.34 1 96.12 104 GLU A CA 1
ATOM 856 C C . GLU A 1 104 ? 1.12 -20.125 3.1 1 96.12 104 GLU A C 1
ATOM 858 O O . GLU A 1 104 ? 1.719 -20.656 4.035 1 96.12 104 GLU A O 1
ATOM 863 N N . CYS A 1 105 ? 1.579 -20.141 1.877 1 96.06 105 CYS A N 1
ATOM 864 C CA . CYS A 1 105 ? 2.832 -20.797 1.527 1 96.06 105 CYS A CA 1
ATOM 865 C C . CYS A 1 105 ? 4.027 -19.938 1.925 1 96.06 105 CYS A C 1
ATOM 867 O O . CYS A 1 105 ? 5.156 -20.438 1.987 1 96.06 105 CYS A O 1
ATOM 869 N N . GLY A 1 106 ? 3.861 -18.609 2.104 1 95.88 106 GLY A N 1
ATOM 870 C CA . GLY A 1 106 ? 4.848 -17.734 2.719 1 95.88 106 GLY A CA 1
ATOM 871 C C . GLY A 1 106 ? 6.023 -17.422 1.81 1 95.88 106 GLY A C 1
ATOM 872 O O . GLY A 1 106 ? 7.18 -17.594 2.203 1 95.88 106 GLY A O 1
ATOM 873 N N . PRO A 1 107 ? 5.758 -16.891 0.646 1 97.56 107 PRO A N 1
ATOM 874 C CA . PRO A 1 107 ? 6.883 -16.531 -0.22 1 97.56 107 PRO A CA 1
ATOM 875 C C . PRO A 1 107 ? 7.727 -15.398 0.351 1 97.56 107 PRO A C 1
ATOM 877 O O . PRO A 1 107 ? 7.188 -14.469 0.955 1 97.56 107 PRO A O 1
ATOM 880 N N . GLU A 1 108 ? 9 -15.492 0.088 1 96.62 108 GLU A N 1
ATOM 881 C CA . GLU A 1 108 ? 9.914 -14.445 0.543 1 96.62 108 GLU A CA 1
ATOM 882 C C . GLU A 1 108 ? 10.266 -13.484 -0.59 1 96.62 108 GLU A C 1
ATOM 884 O O . GLU A 1 108 ? 10.773 -12.391 -0.346 1 96.62 108 GLU A O 1
ATOM 889 N N . THR A 1 109 ? 10.062 -13.914 -1.795 1 97.94 109 THR A N 1
ATOM 890 C CA . THR A 1 109 ? 10.367 -13.117 -2.975 1 97.94 109 THR A CA 1
ATOM 891 C C . THR A 1 109 ? 9.195 -13.109 -3.947 1 97.94 109 THR A C 1
ATOM 893 O O . THR A 1 109 ? 8.336 -14 -3.9 1 97.94 109 THR A O 1
ATOM 896 N N . SER A 1 110 ? 9.195 -12.172 -4.82 1 98.75 110 SER A N 1
ATOM 897 C CA . SER A 1 110 ? 8.141 -12.102 -5.828 1 98.75 110 SER A CA 1
ATOM 898 C C . SER A 1 110 ? 8.219 -13.273 -6.793 1 98.75 110 SER A C 1
ATOM 900 O O . SER A 1 110 ? 7.191 -13.781 -7.246 1 98.75 110 SER A O 1
ATOM 902 N N . SER A 1 111 ? 9.414 -13.758 -7.055 1 98.62 111 SER A N 1
ATOM 903 C CA . SER A 1 111 ? 9.594 -14.906 -7.941 1 98.62 111 SER A CA 1
ATOM 904 C C . SER A 1 111 ? 9 -16.172 -7.324 1 98.62 111 SER A C 1
ATOM 906 O O . SER A 1 111 ? 8.391 -16.984 -8.023 1 98.62 111 SER A O 1
ATOM 908 N N . GLN A 1 112 ? 9.18 -16.312 -6.062 1 98.56 112 GLN A N 1
ATOM 909 C CA . GLN A 1 112 ? 8.578 -17.438 -5.367 1 98.56 112 GLN A CA 1
ATOM 910 C C . GLN A 1 112 ? 7.055 -17.359 -5.395 1 98.56 112 GLN A C 1
ATOM 912 O O . GLN A 1 112 ? 6.375 -18.359 -5.605 1 98.56 112 GLN A O 1
ATOM 917 N N . ALA A 1 113 ? 6.57 -16.172 -5.23 1 98.75 113 ALA A N 1
ATOM 918 C CA . ALA A 1 113 ? 5.125 -15.969 -5.27 1 98.75 113 ALA A CA 1
ATOM 919 C C . ALA A 1 113 ? 4.562 -16.312 -6.645 1 98.75 113 ALA A C 1
ATOM 921 O O . ALA A 1 113 ? 3.496 -16.922 -6.746 1 98.75 113 ALA A O 1
ATOM 922 N N . VAL A 1 114 ? 5.258 -15.961 -7.676 1 98.88 114 VAL A N 1
ATOM 923 C CA . VAL A 1 114 ? 4.855 -16.281 -9.039 1 98.88 114 VAL A CA 1
ATOM 924 C C . VAL A 1 114 ? 4.789 -17.797 -9.219 1 98.88 114 VAL A C 1
ATOM 926 O O 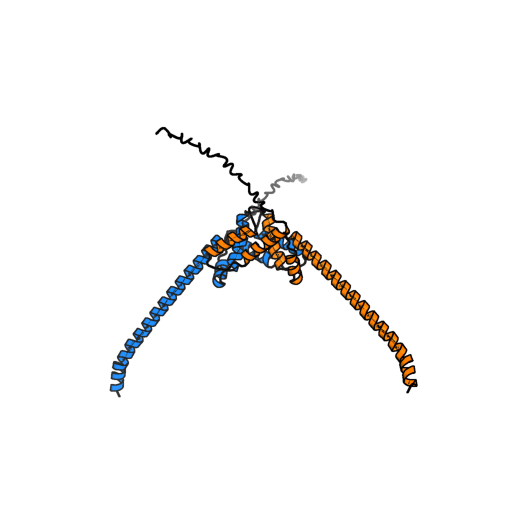. VAL A 1 114 ? 3.807 -18.328 -9.75 1 98.88 114 VAL A O 1
ATOM 929 N N . ALA A 1 115 ? 5.801 -18.438 -8.75 1 98.81 115 ALA A N 1
ATOM 930 C CA . ALA A 1 115 ? 5.852 -19.891 -8.883 1 98.81 115 ALA A CA 1
ATOM 931 C C . ALA A 1 115 ? 4.684 -20.547 -8.148 1 98.81 115 ALA A C 1
ATOM 933 O O . ALA A 1 115 ? 4.066 -21.484 -8.664 1 98.81 115 ALA A O 1
ATOM 934 N N . LEU A 1 116 ? 4.449 -20.062 -6.969 1 98.62 116 LEU A N 1
ATOM 935 C CA . LEU A 1 116 ? 3.338 -20.578 -6.184 1 98.62 116 LEU A CA 1
ATOM 936 C C . LEU A 1 116 ? 2.008 -20.312 -6.883 1 98.62 116 LEU A C 1
ATOM 938 O O . LEU A 1 116 ? 1.143 -21.203 -6.934 1 98.62 116 LEU A O 1
ATOM 942 N N . ALA A 1 117 ? 1.823 -19.125 -7.457 1 98.81 117 ALA A N 1
ATOM 943 C CA . ALA A 1 117 ? 0.599 -18.766 -8.172 1 98.81 117 ALA A CA 1
ATOM 944 C C . ALA A 1 117 ? 0.402 -19.656 -9.398 1 98.81 117 ALA A C 1
ATOM 946 O O . ALA A 1 117 ? -0.709 -20.109 -9.664 1 98.81 117 ALA A O 1
ATOM 947 N N . GLU A 1 118 ? 1.419 -19.859 -10.102 1 98.56 118 GLU A N 1
ATOM 948 C CA . GLU A 1 118 ? 1.36 -20.75 -11.266 1 98.56 118 GLU A CA 1
ATOM 949 C C . GLU A 1 118 ? 1.024 -22.172 -10.852 1 98.56 118 GLU A C 1
ATOM 951 O O . GLU A 1 118 ? 0.268 -22.859 -11.547 1 98.56 118 GLU A O 1
ATOM 956 N N . GLY A 1 119 ? 1.632 -22.625 -9.789 1 97.88 119 GLY A N 1
ATOM 957 C CA . GLY A 1 119 ? 1.261 -23.922 -9.242 1 97.88 119 GLY A CA 1
ATOM 958 C C . GLY A 1 119 ? -0.211 -24.016 -8.883 1 97.88 119 GLY A C 1
ATOM 959 O O . GLY A 1 119 ? -0.851 -25.047 -9.141 1 97.88 119 GLY A O 1
ATOM 960 N N . PHE A 1 120 ? -0.683 -23.031 -8.273 1 98 120 PHE A N 1
ATOM 961 C CA . PHE A 1 120 ? -2.098 -22.969 -7.93 1 98 120 PHE A CA 1
ATOM 962 C C . PHE A 1 120 ? -2.963 -23.141 -9.172 1 98 120 PHE A C 1
ATOM 964 O O . PHE A 1 120 ? -3.932 -23.891 -9.156 1 98 120 PHE A O 1
ATOM 971 N N . LEU A 1 121 ? -2.623 -22.391 -10.227 1 97.31 121 LEU A N 1
ATOM 972 C CA . LEU A 1 121 ? -3.381 -22.438 -11.469 1 97.31 121 LEU A CA 1
ATOM 973 C C . LEU A 1 121 ? -3.348 -23.844 -12.07 1 97.31 121 LEU A C 1
ATOM 975 O O . LEU A 1 121 ? -4.359 -24.328 -12.586 1 97.31 121 LEU A O 1
ATOM 979 N N . LEU A 1 122 ? -2.191 -24.531 -12 1 96.81 122 LEU A N 1
ATOM 980 C CA . LEU A 1 122 ? -2.053 -25.891 -12.508 1 96.81 122 LEU A CA 1
ATOM 981 C C . LEU A 1 122 ? -2.938 -26.859 -11.719 1 96.81 122 LEU A C 1
ATOM 983 O O . LEU A 1 122 ? -3.582 -27.734 -12.305 1 96.81 122 LEU A O 1
ATOM 987 N N . SER A 1 123 ? -2.955 -26.656 -10.438 1 95.69 123 SER A N 1
ATOM 988 C CA . SER A 1 123 ? -3.779 -27.5 -9.586 1 95.69 123 SER A CA 1
ATOM 989 C C . SER A 1 123 ? -5.262 -27.312 -9.883 1 95.69 123 SER A C 1
ATOM 991 O O . SER A 1 123 ? -6.023 -28.281 -9.914 1 95.69 123 SER A O 1
ATOM 993 N N . GLN A 1 124 ? -5.723 -26.125 -10.07 1 94.38 124 GLN A N 1
ATOM 994 C CA . GLN A 1 124 ? -7.117 -25.828 -10.383 1 94.38 124 GLN A CA 1
ATOM 995 C C . GLN A 1 124 ? -7.52 -26.453 -11.727 1 94.38 124 GLN A C 1
ATOM 997 O O . GLN A 1 124 ? -8.625 -26.969 -11.867 1 94.38 124 GLN A O 1
ATOM 1002 N N . ALA A 1 125 ? -6.672 -26.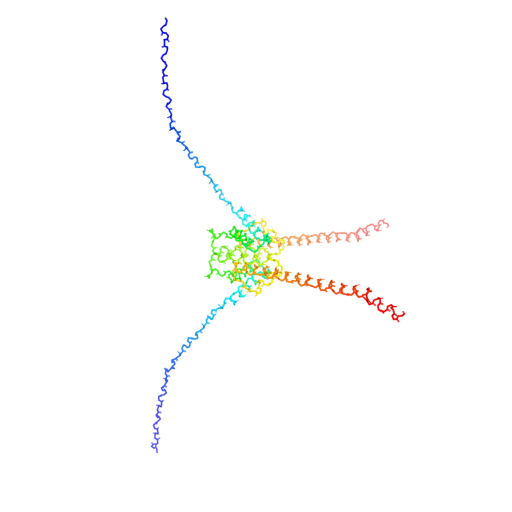375 -12.648 1 93.5 125 ALA A N 1
ATOM 1003 C CA . ALA A 1 125 ? -6.934 -26.953 -13.969 1 93.5 125 ALA A CA 1
ATOM 1004 C C . ALA A 1 125 ? -7.09 -28.469 -13.898 1 93.5 125 ALA A C 1
ATOM 1006 O O . ALA A 1 125 ? -7.973 -29.031 -14.539 1 93.5 125 ALA A O 1
ATOM 1007 N N . GLU A 1 126 ? -6.266 -29.062 -13.141 1 93.81 126 GLU A N 1
ATOM 1008 C CA . GLU A 1 126 ? -6.332 -30.516 -12.961 1 93.81 126 GLU A CA 1
ATOM 1009 C C . GLU A 1 126 ? -7.625 -30.922 -12.25 1 93.81 126 GLU A C 1
ATOM 1011 O O . GLU A 1 126 ? -8.258 -31.906 -12.625 1 93.81 126 GLU A O 1
ATOM 1016 N N . GLU A 1 127 ? -7.926 -30.172 -11.289 1 92.62 127 GLU A N 1
ATOM 1017 C CA . GLU A 1 127 ? -9.156 -30.453 -10.547 1 92.62 127 GLU A CA 1
ATOM 1018 C C . GLU A 1 127 ? -10.383 -30.312 -11.445 1 92.62 127 GLU A C 1
ATOM 1020 O O . GLU A 1 127 ? -11.312 -31.109 -11.367 1 92.62 127 GLU A O 1
ATOM 1025 N N . GLN A 1 128 ? -10.43 -29.297 -12.203 1 92.56 128 GLN A N 1
ATOM 1026 C CA . GLN A 1 128 ? -11.547 -29.078 -13.125 1 92.56 128 GLN A CA 1
ATOM 1027 C C . GLN A 1 128 ? -11.641 -30.203 -14.148 1 92.56 128 GLN A C 1
ATOM 1029 O O . GLN A 1 128 ? -12.734 -30.656 -14.492 1 92.56 128 GLN A O 1
ATOM 1034 N N . LYS A 1 129 ? -10.578 -30.641 -14.688 1 93.75 129 LYS A N 1
ATOM 1035 C CA . LYS A 1 129 ? -10.539 -31.75 -15.625 1 93.75 129 LYS A CA 1
ATOM 1036 C C . LYS A 1 129 ? -11.094 -33.031 -14.992 1 93.75 129 LYS A C 1
ATOM 1038 O O . LYS A 1 129 ? -11.867 -33.75 -15.617 1 93.75 129 LYS A O 1
ATOM 1043 N N . GLU A 1 130 ? -10.625 -33.25 -13.828 1 92.56 130 GLU A N 1
ATOM 1044 C CA . GLU A 1 130 ? -11.078 -34.438 -13.102 1 92.56 130 GLU A CA 1
ATOM 1045 C C . GLU A 1 130 ? -12.586 -34.375 -12.859 1 92.56 130 GLU A C 1
ATOM 1047 O O . GLU A 1 130 ? -13.273 -35.406 -12.992 1 92.56 130 GLU A O 1
ATOM 1052 N N . GLN A 1 131 ? -13.031 -33.25 -12.5 1 92.31 131 GLN A N 1
ATOM 1053 C CA . GLN A 1 131 ? -14.461 -33.094 -12.266 1 92.31 131 GLN A CA 1
ATOM 1054 C C . GLN A 1 131 ? -15.258 -33.312 -13.547 1 92.31 131 GLN A C 1
ATOM 1056 O O . GLN A 1 131 ? -16.312 -33.938 -13.516 1 92.31 131 GLN A O 1
ATOM 1061 N N . LEU A 1 132 ? -14.82 -32.844 -14.586 1 93.12 132 LEU A N 1
ATOM 1062 C CA . LEU A 1 132 ? -15.484 -33 -15.867 1 93.12 132 LEU A CA 1
ATOM 1063 C C . LEU A 1 132 ? -15.484 -34.469 -16.281 1 93.12 132 LEU A C 1
ATOM 1065 O O . LEU A 1 132 ? -16.484 -34.969 -16.797 1 93.12 132 LEU A O 1
ATOM 1069 N N . GLN A 1 133 ? -14.43 -35.125 -16.109 1 92.31 133 GLN A N 1
ATOM 1070 C CA . GLN A 1 133 ? -14.336 -36.531 -16.438 1 92.31 133 GLN A CA 1
ATOM 1071 C C . GLN A 1 133 ? -15.32 -37.344 -15.602 1 92.31 133 GLN A C 1
ATOM 1073 O O . GLN A 1 133 ? -15.945 -38.281 -16.109 1 92.31 133 GLN A O 1
ATOM 1078 N N . LEU A 1 134 ? -15.422 -37 -14.312 1 92 134 LEU A N 1
ATOM 1079 C CA . LEU A 1 134 ? -16.359 -37.688 -13.43 1 92 134 LEU A CA 1
ATOM 1080 C C . LEU A 1 134 ? -17.797 -37.438 -13.875 1 92 134 LEU A C 1
ATOM 1082 O O . LEU A 1 134 ? -18.625 -38.344 -13.828 1 92 134 LEU A O 1
ATOM 1086 N N . GLN A 1 135 ? -18.016 -36.188 -14.25 1 91.5 135 GLN A N 1
ATOM 1087 C CA . GLN A 1 135 ? -19.359 -35.844 -14.719 1 91.5 135 GLN A CA 1
ATOM 1088 C C . GLN A 1 135 ? -19.719 -36.625 -15.977 1 91.5 135 GLN A C 1
ATOM 1090 O O . GLN A 1 135 ? -20.844 -37.094 -16.125 1 91.5 135 GLN A O 1
ATOM 1095 N N . VAL A 1 136 ? -18.844 -36.75 -16.906 1 91.31 136 VAL A N 1
ATOM 1096 C CA . VAL A 1 136 ? -19.062 -37.438 -18.172 1 91.31 136 VAL A CA 1
ATOM 1097 C C . VAL A 1 136 ? -19.266 -38.938 -17.906 1 91.31 136 VAL A C 1
ATOM 1099 O O . VAL A 1 136 ? -20.141 -39.594 -18.5 1 91.31 136 VAL A O 1
ATOM 1102 N N . ARG A 1 137 ? -18.5 -39.438 -16.922 1 90.25 137 ARG A N 1
ATOM 1103 C CA . ARG A 1 137 ? -18.625 -40.844 -16.562 1 90.25 137 ARG A CA 1
ATOM 1104 C C . ARG A 1 137 ? -20 -41.125 -15.953 1 90.25 137 ARG A C 1
ATOM 1106 O O . ARG A 1 137 ? -20.625 -42.125 -16.266 1 90.25 137 ARG A O 1
ATOM 1113 N N . ASN A 1 138 ? -20.453 -40.219 -15.156 1 90.5 138 ASN A N 1
ATOM 1114 C CA . ASN A 1 138 ? -21.75 -40.375 -14.5 1 90.5 138 ASN A CA 1
ATOM 1115 C C . ASN A 1 138 ? -22.906 -40.281 -15.5 1 90.5 138 ASN A C 1
ATOM 1117 O O . ASN A 1 138 ? -23.875 -41.031 -15.383 1 90.5 138 ASN A O 1
ATOM 1121 N N . LEU A 1 139 ? -22.781 -39.438 -16.391 1 88.5 139 LEU A N 1
ATOM 1122 C CA . LEU A 1 139 ? -23.797 -39.312 -17.422 1 88.5 139 LEU A CA 1
ATOM 1123 C C . LEU A 1 139 ? -23.859 -40.562 -18.281 1 88.5 139 LEU A C 1
ATOM 1125 O O . LEU A 1 139 ? -24.953 -41.031 -18.641 1 88.5 139 LEU A O 1
ATOM 1129 N N . HIS A 1 140 ? -22.734 -41.062 -18.562 1 87.81 140 HIS A N 1
ATOM 1130 C CA . HIS A 1 140 ? -22.656 -42.312 -19.328 1 87.81 140 HIS A CA 1
ATOM 1131 C C . HIS A 1 140 ? -23.281 -43.469 -18.547 1 87.81 140 HIS A C 1
ATOM 1133 O O . HIS A 1 140 ? -24.031 -44.281 -19.109 1 87.81 140 HIS A O 1
ATOM 1139 N N . LEU A 1 141 ? -23.094 -43.5 -17.25 1 86.06 141 LEU A N 1
ATOM 1140 C CA . LEU A 1 141 ? -23.656 -44.562 -16.406 1 86.06 141 LEU A CA 1
ATOM 1141 C C . LEU A 1 141 ? -25.172 -44.438 -16.312 1 86.06 141 LEU A C 1
ATOM 1143 O O . LEU A 1 141 ? -25.875 -45.438 -16.375 1 86.06 141 LEU A O 1
ATOM 1147 N N . GLN A 1 142 ? -25.641 -43.25 -16.281 1 85 142 GLN A N 1
ATOM 1148 C CA . GLN A 1 142 ? -27.078 -43 -16.203 1 85 142 GLN A CA 1
ATOM 1149 C C . GLN A 1 142 ? -27.781 -43.375 -17.516 1 85 142 GLN A C 1
ATOM 1151 O O . GLN A 1 142 ? -28.875 -43.938 -17.5 1 85 142 GLN A O 1
ATOM 1156 N N . SER A 1 143 ? -27.156 -43.031 -18.578 1 82.69 143 SER A N 1
ATOM 1157 C CA . SER A 1 143 ? -27.719 -43.375 -19.891 1 82.69 143 SER A CA 1
ATOM 1158 C C . SER A 1 143 ? -27.734 -44.875 -20.109 1 82.69 143 SER A C 1
ATOM 1160 O O . SER A 1 143 ? -28.688 -45.406 -20.703 1 82.69 143 SER A O 1
ATOM 1162 N N . SER A 1 144 ? -26.75 -45.594 -19.656 1 77.31 144 SER A N 1
ATOM 1163 C CA . SER A 1 144 ? -26.703 -47.062 -19.766 1 77.31 144 SER A CA 1
ATOM 1164 C C . SER A 1 144 ? -27.797 -47.719 -18.938 1 77.31 144 SER A C 1
ATOM 1166 O O . SER A 1 144 ? -28.422 -48.688 -19.359 1 77.31 144 SER A O 1
ATOM 1168 N N . ILE A 1 145 ? -28.125 -47.062 -17.812 1 75.06 145 ILE A N 1
ATOM 1169 C CA . ILE A 1 145 ? -29.156 -47.562 -16.922 1 75.06 145 ILE A CA 1
ATOM 1170 C C . ILE A 1 145 ? -30.531 -47.344 -17.562 1 75.06 145 ILE A C 1
ATOM 1172 O O . ILE A 1 145 ? -31.391 -48.219 -17.5 1 75.06 145 ILE A O 1
ATOM 1176 N N . TYR A 1 146 ? -30.703 -46.344 -18.297 1 70.88 146 TYR A N 1
ATOM 1177 C CA . TYR A 1 146 ? -31.969 -46.031 -18.953 1 70.88 146 TYR A CA 1
ATOM 1178 C C . TYR A 1 146 ? -32.188 -46.969 -20.141 1 70.88 146 TYR A C 1
ATOM 1180 O O . TYR A 1 146 ? -33.312 -47.406 -20.391 1 70.88 146 TYR A O 1
ATOM 1188 N N . VAL A 1 147 ? -31.188 -47.25 -20.891 1 71.12 147 VAL A N 1
ATOM 1189 C CA . VAL A 1 147 ? -31.297 -48.125 -22.047 1 71.12 147 VAL A CA 1
ATOM 1190 C C . VAL A 1 147 ? -31.641 -49.562 -21.609 1 71.12 147 VAL A C 1
ATOM 1192 O O . VAL A 1 147 ? -32.438 -50.219 -22.234 1 71.12 147 VAL A O 1
ATOM 1195 N N . ILE A 1 148 ? -31.141 -49.906 -20.469 1 65.69 148 ILE A N 1
ATOM 1196 C CA . ILE A 1 148 ? -31.422 -51.25 -19.953 1 65.69 148 ILE A CA 1
ATOM 1197 C C . ILE A 1 148 ? -32.875 -51.312 -19.469 1 65.69 148 ILE A C 1
ATOM 1199 O O . ILE A 1 148 ? -33.562 -52.281 -19.766 1 65.69 148 ILE A O 1
ATOM 1203 N N . HIS A 1 149 ? -33.375 -50.219 -18.859 1 64.38 149 HIS A N 1
ATOM 1204 C CA . HIS A 1 149 ? -34.75 -50.188 -18.344 1 64.38 149 HIS A CA 1
ATOM 1205 C C . HIS A 1 149 ? -35.75 -49.875 -19.453 1 64.38 149 HIS A C 1
ATOM 1207 O O . HIS A 1 149 ? -36.875 -50.375 -19.438 1 64.38 149 HIS A O 1
ATOM 1213 N N . GLY A 1 150 ? -35.375 -49.031 -20.25 1 62.59 150 GLY A N 1
ATOM 1214 C CA . GLY A 1 150 ? -36.281 -48.719 -21.359 1 62.59 150 GLY A CA 1
ATOM 1215 C C . GLY A 1 150 ? -36.438 -49.875 -22.328 1 62.59 150 GLY A C 1
ATOM 1216 O O . GLY A 1 150 ? -37.5 -50.062 -22.906 1 62.59 150 GLY A O 1
ATOM 1217 N N . ASP A 1 151 ? -35.469 -50.719 -22.562 1 57.16 151 ASP A N 1
ATOM 1218 C CA . ASP A 1 151 ? -35.656 -51.938 -23.328 1 57.16 151 ASP A CA 1
ATOM 1219 C C . ASP A 1 151 ? -36.438 -52.969 -22.5 1 57.16 151 ASP A C 1
ATOM 1221 O O . ASP A 1 151 ? -37.219 -53.75 -23.047 1 57.16 151 ASP A O 1
ATOM 1225 N N . SER A 1 152 ? -36.344 -53.031 -21.25 1 53 152 SER A N 1
ATOM 1226 C CA . SER A 1 152 ? -37.188 -53.969 -20.5 1 53 152 SER A CA 1
ATOM 1227 C C . SER A 1 152 ? -38.562 -53.406 -20.25 1 53 152 SER A C 1
ATOM 1229 O O . SER A 1 152 ? -39.5 -54.125 -20 1 53 152 SER A O 1
ATOM 1231 N N . GLN A 1 153 ? -38.906 -52.25 -20.047 1 49.34 153 GLN A N 1
ATOM 1232 C CA . GLN A 1 153 ? -40.312 -51.875 -20.062 1 49.34 153 GLN A CA 1
ATOM 1233 C C . GLN A 1 153 ? -40.875 -51.875 -21.484 1 49.34 153 GLN A C 1
ATOM 1235 O O . GLN A 1 153 ? -42.062 -52.062 -21.672 1 49.34 153 GLN A O 1
ATOM 1240 N N . SER A 1 154 ? -40.344 -51.938 -22.547 1 46.94 154 SER A N 1
ATOM 1241 C CA . SER A 1 154 ? -40.906 -52.625 -23.703 1 46.94 154 SER A CA 1
ATOM 1242 C C . SER A 1 154 ? -40.656 -54.125 -23.609 1 46.94 154 SER A C 1
ATOM 1244 O O . SER A 1 154 ? -41.5 -54.906 -24.031 1 46.94 154 SER A O 1
ATOM 1246 N N . SER A 1 155 ? -39.75 -54.875 -23.031 1 45.66 155 SER A N 1
ATOM 1247 C CA . SER A 1 155 ? -39.781 -56.281 -22.641 1 45.66 155 SER A CA 1
ATOM 1248 C C . SER A 1 155 ? -40.281 -56.438 -21.203 1 45.66 155 SER A C 1
ATOM 1250 O O . SER A 1 155 ? -41.062 -57.344 -20.906 1 45.66 155 SER A O 1
ATOM 1252 N N . ILE A 1 156 ? -40.125 -55.781 -20.141 1 43.59 156 ILE A N 1
ATOM 1253 C CA . ILE A 1 156 ? -40.781 -55.969 -18.859 1 43.59 156 ILE A CA 1
ATOM 1254 C C . ILE A 1 156 ? -42.094 -55.188 -18.812 1 43.59 156 ILE A C 1
ATOM 1256 O O . ILE A 1 156 ? -43.094 -55.656 -18.297 1 43.59 156 ILE A O 1
ATOM 1260 N N . SER A 1 157 ? -42.469 -54.062 -19.266 1 43.62 157 SER A N 1
ATOM 1261 C CA . SER A 1 157 ? -43.812 -53.594 -19.562 1 43.62 157 SER A CA 1
ATOM 1262 C C . SER A 1 157 ? -44.406 -54.375 -20.75 1 43.62 157 SER A C 1
ATOM 1264 O O . SER A 1 157 ? -45.625 -54.406 -20.938 1 43.62 157 SER A O 1
ATOM 1266 N N . PHE A 1 158 ? -43.875 -55.062 -21.688 1 39.03 158 PHE A N 1
ATOM 1267 C CA . PHE A 1 158 ? -44.406 -56.219 -22.406 1 39.03 158 PHE A CA 1
ATOM 1268 C C . PHE A 1 158 ? -44.469 -57.438 -21.484 1 39.03 158 PHE A C 1
ATOM 1270 O O . PHE A 1 158 ? -45.469 -58.188 -21.516 1 39.03 158 PHE A O 1
ATOM 1277 N N . LEU A 1 159 ? -43.625 -57.812 -20.594 1 37.91 159 LEU A N 1
ATOM 1278 C CA . LEU A 1 159 ? -43.812 -58.938 -19.656 1 37.91 159 LEU A CA 1
ATOM 1279 C C . LEU A 1 159 ? -44.812 -58.562 -18.562 1 37.91 159 LEU A C 1
ATOM 1281 O O . LEU A 1 159 ? -45.688 -59.344 -18.219 1 37.91 159 LEU A O 1
ATOM 1285 N N . LEU A 1 160 ? -44.812 -57.469 -17.828 1 39.31 160 LEU A N 1
ATOM 1286 C CA . LEU A 1 160 ? -45.844 -57.219 -16.844 1 39.31 160 LEU A CA 1
ATOM 1287 C C . LEU A 1 160 ? -47.156 -56.781 -17.5 1 39.31 160 LEU A C 1
ATOM 1289 O O . LEU A 1 160 ? -48.25 -57.062 -16.984 1 39.31 160 LEU A O 1
ATOM 1293 N N . GLN A 1 161 ? -47.25 -56.156 -18.547 1 40.31 161 GLN A N 1
ATOM 1294 C CA . GLN A 1 161 ? -48.562 -56 -19.172 1 40.31 161 GLN A CA 1
ATOM 1295 C C . GLN A 1 161 ? -49.094 -57.312 -19.719 1 40.31 161 GLN A C 1
ATOM 1297 O O . GLN A 1 161 ? -50.281 -57.5 -19.875 1 40.31 161 GLN A O 1
ATOM 1302 N N . GLU A 1 162 ? -48.312 -58.25 -20.125 1 39 162 GLU A N 1
ATOM 1303 C CA . GLU A 1 162 ? -48.938 -59.531 -20.438 1 39 162 GLU A CA 1
ATOM 1304 C C . GLU A 1 162 ? -49.312 -60.281 -19.172 1 39 162 GLU A C 1
ATOM 1306 O O . GLU A 1 162 ? -50.125 -61.219 -19.203 1 39 162 GLU A O 1
ATOM 1311 N N . ALA A 1 163 ? -48.688 -60.031 -17.984 1 37.03 163 ALA A N 1
ATOM 1312 C CA . ALA A 1 163 ? -49.188 -60.812 -16.859 1 37.03 163 ALA A CA 1
ATOM 1313 C C . ALA A 1 163 ? -50.438 -60.188 -16.281 1 37.03 163 ALA A C 1
ATOM 1315 O O . ALA A 1 163 ? -51.156 -60.812 -15.492 1 37.03 163 ALA A O 1
ATOM 1316 N N . SER A 1 164 ? -50.938 -59 -16.625 1 32.62 164 SER A N 1
ATOM 1317 C CA . SER A 1 164 ? -52.375 -58.781 -16.453 1 32.62 164 SER A CA 1
ATOM 1318 C C . SER A 1 164 ? -53.125 -59.062 -17.734 1 32.62 164 SER A C 1
ATOM 1320 O O . SER A 1 164 ? -52.625 -58.875 -18.828 1 32.62 164 SER A O 1
ATOM 1322 N N . ALA B 1 1 ? 32.531 24.938 -90.625 1 24.14 1 ALA B N 1
ATOM 1323 C CA . ALA B 1 1 ? 32.844 23.688 -89.938 1 24.14 1 ALA B CA 1
ATOM 1324 C C . ALA B 1 1 ? 33.375 23.938 -88.562 1 24.14 1 ALA B C 1
ATOM 1326 O O . ALA B 1 1 ? 33.375 23.031 -87.688 1 24.14 1 ALA B O 1
ATOM 1327 N N . SER B 1 2 ? 33.938 25.078 -88.312 1 25.92 2 SER B N 1
ATOM 1328 C CA . SER B 1 2 ? 35 25.188 -87.312 1 25.92 2 SER B CA 1
ATOM 1329 C C . SER B 1 2 ? 34.406 25.172 -85.938 1 25.92 2 SER B C 1
ATOM 1331 O O . SER B 1 2 ? 35.125 25.422 -84.938 1 25.92 2 SER B O 1
ATOM 1333 N N . PHE B 1 3 ? 33.062 25.047 -85.75 1 31.84 3 PHE B N 1
ATOM 1334 C CA . PHE B 1 3 ? 32.469 25.641 -84.562 1 31.84 3 PHE B CA 1
ATOM 1335 C C . PHE B 1 3 ? 32.812 24.828 -83.312 1 31.84 3 PHE B C 1
ATOM 1337 O O . PHE B 1 3 ? 31.969 24.031 -82.875 1 31.84 3 PHE B O 1
ATOM 1344 N N . ALA B 1 4 ? 34.031 24.219 -83.25 1 33.94 4 ALA B N 1
ATOM 1345 C CA . ALA B 1 4 ? 34.094 23.156 -82.188 1 33.94 4 ALA B CA 1
ATOM 1346 C C . ALA B 1 4 ? 33.938 23.734 -80.812 1 33.94 4 ALA B C 1
ATOM 1348 O O . ALA B 1 4 ? 34.844 24.391 -80.312 1 33.94 4 ALA B O 1
ATOM 1349 N N . PRO B 1 5 ? 32.781 24.422 -80.438 1 33.94 5 PRO B N 1
ATOM 1350 C CA . PRO B 1 5 ? 32.812 25.141 -79.188 1 33.94 5 PRO B CA 1
ATOM 1351 C C . PRO B 1 5 ? 33.219 24.25 -78 1 33.94 5 PRO B C 1
ATOM 1353 O O . PRO B 1 5 ? 33 23.031 -78.062 1 33.94 5 PRO B O 1
ATOM 1356 N N . GLY B 1 6 ? 34.375 24.547 -77.375 1 32.44 6 GLY B N 1
ATOM 1357 C CA . GLY B 1 6 ? 35.031 23.953 -76.25 1 32.44 6 GLY B CA 1
ATOM 1358 C C . GLY B 1 6 ? 34.125 23.703 -75.062 1 32.44 6 GLY B C 1
ATOM 1359 O O . GLY B 1 6 ? 33.375 24.594 -74.625 1 32.44 6 GLY B O 1
ATOM 1360 N N . LEU B 1 7 ? 33.438 22.562 -75 1 37.03 7 LEU B N 1
ATOM 1361 C CA . LEU B 1 7 ? 32.562 22.094 -73.938 1 37.03 7 LEU B CA 1
ATOM 1362 C C . LEU B 1 7 ? 33.281 22.172 -72.625 1 37.03 7 LEU B C 1
ATOM 1364 O O . LEU B 1 7 ? 34.25 21.453 -72.375 1 37.03 7 LEU B O 1
ATOM 1368 N N . GLU B 1 8 ? 33.594 23.469 -72.125 1 31.22 8 GLU B N 1
ATOM 1369 C CA . GLU B 1 8 ? 34.25 23.594 -70.812 1 31.22 8 GLU B CA 1
ATOM 1370 C C . GLU B 1 8 ? 33.562 22.75 -69.75 1 31.22 8 GLU B C 1
ATOM 1372 O O . GLU B 1 8 ? 32.344 22.781 -69.625 1 31.22 8 GLU B O 1
ATOM 1377 N N . ASN B 1 9 ? 34.125 21.547 -69.5 1 32.12 9 ASN B N 1
ATOM 1378 C CA . ASN B 1 9 ? 33.812 20.641 -68.438 1 32.12 9 ASN B CA 1
ATOM 1379 C C . ASN B 1 9 ? 33.688 21.391 -67.125 1 32.12 9 ASN B C 1
ATOM 1381 O O . ASN B 1 9 ? 34.625 22.016 -66.625 1 32.12 9 ASN B O 1
ATOM 1385 N N . ARG B 1 10 ? 32.625 22.219 -67 1 32 10 ARG B N 1
ATOM 1386 C CA . ARG B 1 10 ? 32.469 22.859 -65.688 1 32 10 ARG B CA 1
ATOM 1387 C C . ARG B 1 10 ? 32.594 21.844 -64.562 1 32 10 ARG B C 1
ATOM 1389 O O . ARG B 1 10 ? 31.875 20.844 -64.5 1 32 10 ARG B O 1
ATOM 1396 N N . GLY B 1 11 ? 33.812 21.641 -64 1 32.72 11 GLY B N 1
ATOM 1397 C CA . GLY B 1 11 ? 34.094 20.875 -62.812 1 32.72 11 GLY B CA 1
ATOM 1398 C C . GLY B 1 11 ? 33.094 21.109 -61.719 1 32.72 11 GLY B C 1
ATOM 1399 O O . GLY B 1 11 ? 32.875 22.25 -61.281 1 32.72 11 GLY B O 1
ATOM 1400 N N . ILE B 1 12 ? 31.984 20.422 -61.719 1 31.39 12 ILE B N 1
ATOM 1401 C CA . ILE B 1 12 ? 31.078 20.406 -60.594 1 31.39 12 ILE B CA 1
ATOM 1402 C C . ILE B 1 12 ? 31.859 20.234 -59.281 1 31.39 12 ILE B C 1
ATOM 1404 O O . ILE B 1 12 ? 32.531 19.203 -59.094 1 31.39 12 ILE B O 1
ATOM 1408 N N . LYS B 1 13 ? 32.625 21.234 -58.875 1 32.34 13 LYS B N 1
ATOM 1409 C CA . LYS B 1 13 ? 33.188 21.156 -57.531 1 32.34 13 LYS B CA 1
ATOM 1410 C C . LYS B 1 13 ? 32.094 20.766 -56.531 1 32.34 13 LYS B C 1
ATOM 1412 O O . LYS B 1 13 ? 31.094 21.484 -56.375 1 32.34 13 LYS B O 1
ATOM 1417 N N . TRP B 1 14 ? 31.797 19.438 -56.406 1 33.78 14 TRP B N 1
ATOM 1418 C CA . TRP B 1 14 ? 31.109 18.969 -55.219 1 33.78 14 TRP B CA 1
ATOM 1419 C C . TRP B 1 14 ? 31.688 19.609 -53.969 1 33.78 14 TRP B C 1
ATOM 1421 O O . TRP B 1 14 ? 32.875 19.422 -53.656 1 33.78 14 TRP B O 1
ATOM 1431 N N . ARG B 1 15 ? 31.5 20.891 -53.844 1 33.97 15 ARG B N 1
ATOM 1432 C CA . ARG B 1 15 ? 31.859 21.453 -52.531 1 33.97 15 ARG B CA 1
ATOM 1433 C C . ARG B 1 15 ? 31.375 20.547 -51.406 1 33.97 15 ARG B C 1
ATOM 1435 O O . ARG B 1 15 ? 30.188 20.25 -51.312 1 33.97 15 ARG B O 1
ATOM 1442 N N . ASP B 1 16 ? 32.188 19.594 -50.938 1 35.62 16 ASP B N 1
ATOM 1443 C CA . ASP B 1 16 ? 32.156 18.812 -49.688 1 35.62 16 ASP B CA 1
ATOM 1444 C C . ASP B 1 16 ? 31.703 19.672 -48.5 1 35.62 16 ASP B C 1
ATOM 1446 O O . ASP B 1 16 ? 32.531 20.156 -47.75 1 35.62 16 ASP B O 1
ATOM 1450 N N . ASN B 1 17 ? 31.078 20.781 -48.719 1 35.06 17 ASN B N 1
ATOM 1451 C CA . ASN B 1 17 ? 30.75 21.531 -47.5 1 35.06 17 ASN B CA 1
ATOM 1452 C C . ASN B 1 17 ? 29.859 20.719 -46.562 1 35.06 17 ASN B C 1
ATOM 1454 O O . ASN B 1 17 ? 28.656 20.922 -46.5 1 35.06 17 ASN B O 1
ATOM 1458 N N . THR B 1 18 ? 29.641 19.422 -46.75 1 35.16 18 THR B N 1
ATOM 1459 C CA . THR B 1 18 ? 28.734 18.797 -45.781 1 35.16 18 THR B CA 1
ATOM 1460 C C . THR B 1 18 ? 29.203 19.031 -44.344 1 35.16 18 THR B C 1
ATOM 1462 O O . THR B 1 18 ? 30.078 18.312 -43.875 1 35.16 18 THR B O 1
ATOM 1465 N N . GLN B 1 19 ? 29.812 20.188 -44 1 36.41 19 GLN B N 1
ATOM 1466 C CA . GLN B 1 19 ? 29.859 20.391 -42.562 1 36.41 19 GLN B CA 1
ATOM 1467 C C . GLN B 1 19 ? 28.516 20.062 -41.906 1 36.41 19 GLN B C 1
ATOM 1469 O O . GLN B 1 19 ? 27.562 20.828 -42.062 1 36.41 19 GLN B O 1
ATOM 1474 N N . GLU B 1 20 ? 28.016 18.844 -42.031 1 34.06 20 GLU B N 1
ATOM 1475 C CA . GLU B 1 20 ? 26.906 18.438 -41.156 1 34.06 20 GLU B CA 1
ATOM 1476 C C . GLU B 1 20 ? 27.047 19.031 -39.781 1 34.06 20 GLU B C 1
ATOM 1478 O O . GLU B 1 20 ? 28.016 18.75 -39.062 1 34.06 20 GLU B O 1
ATOM 1483 N N . SER B 1 21 ? 26.859 20.375 -39.562 1 36.84 21 SER B N 1
ATOM 1484 C CA . SER B 1 21 ? 26.609 20.922 -38.25 1 36.84 21 SER B CA 1
ATOM 1485 C C . SER B 1 21 ? 25.844 19.938 -37.375 1 36.84 21 SER B C 1
ATOM 1487 O O . SER B 1 21 ? 24.703 19.594 -37.688 1 36.84 21 SER B O 1
ATOM 1489 N N . ILE B 1 22 ? 26.484 18.906 -36.906 1 36.72 22 ILE B N 1
ATOM 1490 C CA . ILE B 1 22 ? 25.922 18.219 -35.75 1 36.72 22 ILE B CA 1
ATOM 1491 C C . ILE B 1 22 ? 25.25 19.234 -34.844 1 36.72 22 ILE B C 1
ATOM 1493 O O . ILE B 1 22 ? 25.906 20.078 -34.25 1 36.72 22 ILE B O 1
ATOM 1497 N N . MET B 1 23 ? 24.234 19.953 -35.219 1 33.62 23 MET B N 1
ATOM 1498 C CA . MET B 1 23 ? 23.359 20.562 -34.219 1 33.62 23 MET B CA 1
ATOM 1499 C C . MET B 1 23 ? 23.281 19.688 -32.969 1 33.62 23 MET B C 1
ATOM 1501 O O . MET B 1 23 ? 22.781 18.562 -33.031 1 33.62 23 MET B O 1
ATOM 1505 N N . ALA B 1 24 ? 24.359 19.547 -32.25 1 33.38 24 ALA B N 1
ATOM 1506 C CA . ALA B 1 24 ? 24.141 19.125 -30.859 1 33.38 24 ALA B CA 1
ATOM 1507 C C . ALA B 1 24 ? 22.781 19.578 -30.344 1 33.38 24 ALA B C 1
ATOM 1509 O O . ALA B 1 24 ? 22.562 20.781 -30.141 1 33.38 24 ALA B O 1
ATOM 1510 N N . VAL B 1 25 ? 21.734 19.172 -31.016 1 38.38 25 VAL B N 1
ATOM 1511 C CA . VAL B 1 25 ? 20.5 19.266 -30.266 1 38.38 25 VAL B CA 1
ATOM 1512 C C . VAL B 1 25 ? 20.781 19.125 -28.766 1 38.38 25 VAL B C 1
ATOM 1514 O O . VAL B 1 25 ? 21.25 18.094 -28.312 1 38.38 25 VAL B O 1
ATOM 1517 N N . ARG B 1 26 ? 21.375 20.062 -28.156 1 36.62 26 ARG B N 1
ATOM 1518 C CA . ARG B 1 26 ? 21.234 20.109 -26.703 1 36.62 26 ARG B CA 1
ATOM 1519 C C . ARG B 1 26 ? 19.891 19.531 -26.281 1 36.62 26 ARG B C 1
ATOM 1521 O O . ARG B 1 26 ? 18.844 20.125 -26.531 1 36.62 26 ARG B O 1
ATOM 1528 N N . ILE B 1 27 ? 19.578 18.328 -26.625 1 41.22 27 ILE B N 1
ATOM 1529 C CA . ILE B 1 27 ? 18.516 17.719 -25.828 1 41.22 27 ILE B CA 1
ATOM 1530 C C . ILE B 1 27 ? 18.578 18.25 -24.406 1 41.22 27 ILE B C 1
ATOM 1532 O O . ILE B 1 27 ? 19.5 17.906 -23.656 1 41.22 27 ILE B O 1
ATOM 1536 N N . LYS B 1 28 ? 18.531 19.469 -24.125 1 41.88 28 LYS B N 1
ATOM 1537 C CA . LYS B 1 28 ? 18.281 19.984 -22.797 1 41.88 28 LYS B CA 1
ATOM 1538 C C . LYS B 1 28 ? 17.469 19.016 -21.953 1 41.88 28 LYS B C 1
ATOM 1540 O O . LYS B 1 28 ? 16.297 18.766 -22.25 1 41.88 28 LYS B O 1
ATOM 1545 N N . THR B 1 29 ? 17.828 17.859 -21.625 1 50.12 29 THR B N 1
ATOM 1546 C CA . THR B 1 29 ? 17.203 17.141 -20.516 1 50.12 29 THR B CA 1
ATOM 1547 C C . THR B 1 29 ? 16.672 18.125 -19.469 1 50.12 29 THR B C 1
ATOM 1549 O O . THR B 1 29 ? 17.453 18.734 -18.734 1 50.12 29 THR B O 1
ATOM 1552 N N . GLU B 1 30 ? 15.953 19.031 -19.828 1 58.38 30 GLU B N 1
ATOM 1553 C CA . GLU B 1 30 ? 15.32 19.953 -18.891 1 58.38 30 GLU B CA 1
ATOM 1554 C C . GLU B 1 30 ? 15.008 19.266 -17.562 1 58.38 30 GLU B C 1
ATOM 1556 O O . GLU B 1 30 ? 14.266 18.281 -17.531 1 58.38 30 GLU B O 1
ATOM 1561 N N . GLU B 1 31 ? 16.047 19.188 -16.781 1 75.12 31 GLU B N 1
ATOM 1562 C CA . GLU B 1 31 ? 15.883 18.703 -15.422 1 75.12 31 GLU B CA 1
ATOM 1563 C C . GLU B 1 31 ? 14.539 19.125 -14.836 1 75.12 31 GLU B C 1
ATOM 1565 O O . GLU B 1 31 ? 14.148 20.281 -14.945 1 75.12 31 GLU B O 1
ATOM 1570 N N . MET B 1 32 ? 13.727 18.156 -14.617 1 79.75 32 MET B N 1
ATOM 1571 C CA . MET B 1 32 ? 12.445 18.422 -13.969 1 79.75 32 MET B CA 1
ATOM 1572 C C . MET B 1 32 ? 12.641 19.297 -12.727 1 79.75 32 MET B C 1
ATOM 1574 O O . MET B 1 32 ? 13.609 19.109 -11.984 1 79.75 32 MET B O 1
ATOM 1578 N N . ASN B 1 33 ? 11.883 20.297 -12.656 1 87.5 33 ASN B N 1
ATOM 1579 C CA . ASN B 1 33 ? 11.867 21 -11.383 1 87.5 33 ASN B CA 1
ATOM 1580 C C . ASN B 1 33 ? 11.289 20.141 -10.266 1 87.5 33 ASN B C 1
ATOM 1582 O O . ASN B 1 33 ? 10.633 19.125 -10.531 1 87.5 33 ASN B O 1
ATOM 1586 N N . PRO B 1 34 ? 11.461 20.5 -9.062 1 85.5 34 PRO B N 1
ATOM 1587 C CA . PRO B 1 34 ? 11.023 19.688 -7.926 1 85.5 34 PRO B CA 1
ATOM 1588 C C . PRO B 1 34 ? 9.539 19.344 -7.988 1 85.5 34 PRO B C 1
ATOM 1590 O O . PRO B 1 34 ? 9.141 18.234 -7.645 1 85.5 34 PRO B O 1
ATOM 1593 N N . GLU B 1 35 ? 8.742 20.281 -8.383 1 87.25 35 GLU B N 1
ATOM 1594 C CA . GLU B 1 35 ? 7.305 20.031 -8.484 1 87.25 35 GLU B CA 1
ATOM 1595 C C . GLU B 1 35 ? 6.996 18.969 -9.539 1 87.25 35 GLU B C 1
ATOM 1597 O O . GLU B 1 35 ? 6.18 18.078 -9.305 1 87.25 35 GLU B O 1
ATOM 1602 N N . GLU B 1 36 ? 7.613 19.109 -10.617 1 88.06 36 GLU B N 1
ATOM 1603 C CA . GLU B 1 36 ? 7.434 18.141 -11.695 1 88.06 36 GLU B CA 1
ATOM 1604 C C . GLU B 1 36 ? 7.902 16.766 -11.266 1 88.06 36 GLU B C 1
ATOM 1606 O O . GLU B 1 36 ? 7.285 15.75 -11.625 1 88.06 36 GLU B O 1
ATOM 1611 N N . GLU B 1 37 ? 8.922 16.812 -10.508 1 89.75 37 GLU B N 1
ATOM 1612 C CA . GLU B 1 37 ? 9.445 15.539 -10.016 1 89.75 37 GLU B CA 1
ATOM 1613 C C . GLU B 1 37 ? 8.469 14.867 -9.062 1 89.75 37 GLU B C 1
ATOM 1615 O O . GLU B 1 37 ? 8.266 13.648 -9.133 1 89.75 37 GLU B O 1
ATOM 1620 N N . SER B 1 38 ? 7.941 15.633 -8.242 1 90.75 38 SER B N 1
ATOM 1621 C CA . SER B 1 38 ? 6.973 15.102 -7.293 1 90.75 38 SER B CA 1
ATOM 1622 C C . SER B 1 38 ? 5.75 14.531 -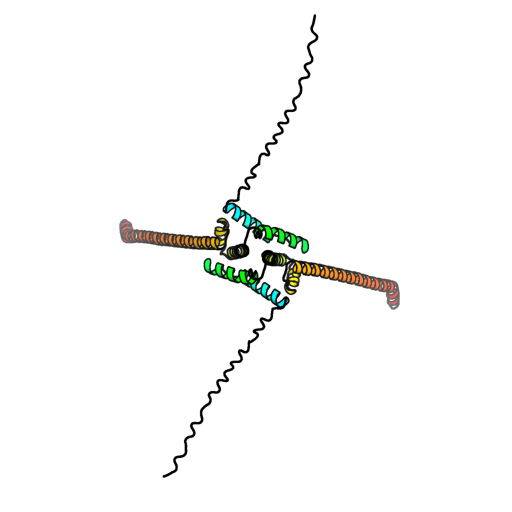8.008 1 90.75 38 SER B C 1
ATOM 1624 O O . SER B 1 38 ? 5.266 13.453 -7.656 1 90.75 38 SER B O 1
ATOM 1626 N N . ILE B 1 39 ? 5.273 15.242 -8.969 1 90.81 39 ILE B N 1
ATOM 1627 C CA . ILE B 1 39 ? 4.117 14.797 -9.742 1 90.81 39 ILE B CA 1
ATOM 1628 C C . ILE B 1 39 ? 4.445 13.5 -10.477 1 90.81 39 ILE B C 1
ATOM 1630 O O . ILE B 1 39 ? 3.67 12.547 -10.43 1 90.81 39 ILE B O 1
ATOM 1634 N N . SER B 1 40 ? 5.559 13.523 -11.039 1 92.69 40 SER B N 1
ATOM 1635 C CA . SER B 1 40 ? 5.996 12.344 -11.781 1 92.69 40 SER B CA 1
ATOM 1636 C C . SER B 1 40 ? 6.105 11.125 -10.867 1 92.69 40 SER B C 1
ATOM 1638 O O . SER B 1 40 ? 5.637 10.039 -11.211 1 92.69 40 SER B O 1
ATOM 1640 N N . SER B 1 41 ? 6.68 11.336 -9.734 1 94.62 41 SER B N 1
ATOM 1641 C CA . SER B 1 41 ? 6.84 10.25 -8.773 1 94.62 41 SER B CA 1
ATOM 1642 C C . SER B 1 41 ? 5.488 9.688 -8.336 1 94.62 41 SER B C 1
ATOM 1644 O O . SER B 1 41 ? 5.309 8.477 -8.258 1 94.62 41 SER B O 1
ATOM 1646 N N . GLU B 1 42 ? 4.602 10.555 -8.086 1 95.75 42 GLU B N 1
ATOM 1647 C CA . GLU B 1 42 ? 3.26 10.148 -7.672 1 95.75 42 GLU B CA 1
ATOM 1648 C C . GLU B 1 42 ? 2.543 9.383 -8.781 1 95.75 42 GLU B C 1
ATOM 1650 O O . GLU B 1 42 ? 1.828 8.414 -8.508 1 95.75 42 GLU B O 1
ATOM 1655 N N . VAL B 1 43 ? 2.707 9.82 -10 1 96.88 43 VAL B N 1
ATOM 1656 C CA . VAL B 1 43 ? 2.092 9.148 -11.133 1 96.88 43 VAL B CA 1
ATOM 1657 C C . VAL B 1 43 ? 2.652 7.73 -11.266 1 96.88 43 VAL B C 1
ATOM 1659 O O . VAL B 1 43 ? 1.901 6.773 -11.477 1 96.88 43 VAL B O 1
ATOM 1662 N N . GLN B 1 44 ? 3.947 7.602 -11.086 1 97.62 44 GLN B N 1
ATOM 1663 C CA . GLN B 1 44 ? 4.582 6.289 -11.156 1 97.62 44 GLN B CA 1
ATOM 1664 C C . GLN B 1 44 ? 4.102 5.383 -10.023 1 97.62 44 GLN B C 1
ATOM 1666 O O . GLN B 1 44 ? 3.832 4.203 -10.242 1 97.62 44 GLN B O 1
ATOM 1671 N N . ARG B 1 45 ? 4 5.938 -8.867 1 98.44 45 ARG B N 1
ATOM 1672 C CA . ARG B 1 45 ? 3.49 5.199 -7.719 1 98.44 45 ARG B CA 1
ATOM 1673 C C . ARG B 1 45 ? 2.064 4.719 -7.969 1 98.44 45 ARG B C 1
ATOM 1675 O O . ARG B 1 45 ? 1.749 3.551 -7.73 1 98.44 45 ARG B O 1
ATOM 1682 N N . GLU B 1 46 ? 1.223 5.617 -8.445 1 97.56 46 GLU B N 1
ATOM 1683 C CA . GLU B 1 46 ? -0.17 5.277 -8.719 1 97.56 46 GLU B CA 1
ATOM 1684 C C . GLU B 1 46 ? -0.276 4.188 -9.781 1 97.56 46 GLU B C 1
ATOM 1686 O O . GLU B 1 46 ? -1.112 3.289 -9.672 1 97.56 46 GLU B O 1
ATOM 1691 N N . ASN B 1 47 ? 0.504 4.301 -10.82 1 98.38 47 ASN B N 1
ATOM 1692 C CA . ASN B 1 47 ? 0.513 3.275 -11.859 1 98.38 47 ASN B CA 1
ATOM 1693 C C . ASN B 1 47 ? 0.894 1.908 -11.297 1 98.38 47 ASN B C 1
ATOM 1695 O O . ASN B 1 47 ? 0.32 0.89 -11.68 1 98.38 47 ASN B O 1
ATOM 1699 N N . PHE B 1 48 ? 1.86 1.927 -10.406 1 98.75 48 PHE B N 1
ATOM 1700 C CA . PHE B 1 48 ? 2.309 0.702 -9.75 1 98.75 48 PHE B CA 1
ATOM 1701 C C . PHE B 1 48 ? 1.183 0.079 -8.938 1 98.75 48 PHE B C 1
ATOM 1703 O O . PHE B 1 48 ? 0.978 -1.136 -8.977 1 98.75 48 PHE B O 1
ATOM 1710 N N . ARG B 1 49 ? 0.415 0.887 -8.305 1 98.56 49 ARG B N 1
ATOM 1711 C CA . ARG B 1 49 ? -0.623 0.397 -7.402 1 98.56 49 ARG B CA 1
ATOM 1712 C C . ARG B 1 49 ? -1.884 0.021 -8.172 1 98.56 49 ARG B C 1
ATOM 1714 O O . ARG B 1 49 ? -2.695 -0.775 -7.695 1 98.56 49 ARG B O 1
ATOM 1721 N N . LYS B 1 50 ? -2.045 0.506 -9.367 1 98.25 50 LYS B N 1
ATOM 1722 C CA . LYS B 1 50 ? -3.275 0.305 -10.125 1 98.25 50 LYS B CA 1
ATOM 1723 C C . LYS B 1 50 ? -3.131 -0.847 -11.117 1 98.25 50 LYS B C 1
ATOM 1725 O O . LYS B 1 50 ? -4.012 -1.072 -11.945 1 98.25 50 LYS B O 1
ATOM 1730 N N . VAL B 1 51 ? -2.072 -1.558 -11.055 1 98.44 51 VAL B N 1
ATOM 1731 C CA . VAL B 1 51 ? -1.866 -2.715 -11.922 1 98.44 51 VAL B CA 1
ATOM 1732 C C . VAL B 1 51 ? -2.965 -3.746 -11.672 1 98.44 51 VAL B C 1
ATOM 1734 O O . VAL B 1 51 ? -3.344 -3.996 -10.531 1 98.44 51 VAL B O 1
ATOM 1737 N N . TYR B 1 52 ? -3.461 -4.355 -12.773 1 97.69 52 TYR B N 1
ATOM 1738 C CA . TYR B 1 52 ? -4.422 -5.445 -12.656 1 97.69 52 TYR B CA 1
ATOM 1739 C C . TYR B 1 52 ? -3.771 -6.785 -12.977 1 97.69 52 TYR B C 1
ATOM 1741 O O . TYR B 1 52 ? -2.814 -6.844 -13.758 1 97.69 52 TYR B O 1
ATOM 1749 N N . TYR B 1 53 ? -4.316 -7.734 -12.375 1 98.5 53 TYR B N 1
ATOM 1750 C CA . TYR B 1 53 ? -3.773 -9.07 -12.562 1 98.5 53 TYR B CA 1
ATOM 1751 C C . TYR B 1 53 ? -4.059 -9.586 -13.969 1 98.5 53 TYR B C 1
ATOM 1753 O O . TYR B 1 53 ? -5.211 -9.617 -14.406 1 98.5 53 TYR B O 1
ATOM 1761 N N . GLN B 1 54 ? -3.107 -10.008 -14.742 1 97.38 54 GLN B N 1
ATOM 1762 C CA . GLN B 1 54 ? -3.236 -10.539 -16.094 1 97.38 54 GLN B CA 1
ATOM 1763 C C . GLN B 1 54 ? -2.5 -11.867 -16.234 1 97.38 54 GLN B C 1
ATOM 1765 O O . GLN B 1 54 ? -2.236 -12.32 -17.344 1 97.38 54 GLN B O 1
ATOM 1770 N N . GLY B 1 55 ? -2.111 -12.5 -15.219 1 98.12 55 GLY B N 1
ATOM 1771 C CA . GLY B 1 55 ? -1.266 -13.68 -15.117 1 98.12 55 GLY B CA 1
ATOM 1772 C C . GLY B 1 55 ? -0.072 -13.484 -14.203 1 98.12 55 GLY B C 1
ATOM 1773 O O . GLY B 1 55 ? 0.443 -12.375 -14.078 1 98.12 55 GLY B O 1
ATOM 1774 N N . PRO B 1 56 ? 0.369 -14.523 -13.609 1 98.44 56 PRO B N 1
ATOM 1775 C CA . PRO B 1 56 ? 1.371 -14.375 -12.547 1 98.44 56 PRO B CA 1
ATOM 1776 C C . PRO B 1 56 ? 2.68 -13.773 -13.055 1 98.44 56 PRO B C 1
ATOM 1778 O O . PRO B 1 56 ? 3.117 -12.734 -12.555 1 98.44 56 PRO B O 1
ATOM 1781 N N . ARG B 1 57 ? 3.301 -14.336 -14.023 1 98.19 57 ARG B N 1
ATOM 1782 C CA . ARG B 1 57 ? 4.625 -13.93 -14.477 1 98.19 57 ARG B CA 1
ATOM 1783 C C . ARG B 1 57 ? 4.582 -12.547 -15.125 1 98.19 57 ARG B C 1
ATOM 1785 O O . ARG B 1 57 ? 5.41 -11.688 -14.828 1 98.19 57 ARG B O 1
ATOM 1792 N N . ASP B 1 58 ? 3.59 -12.359 -16.016 1 98 58 ASP B N 1
ATOM 1793 C CA . ASP B 1 58 ? 3.463 -11.094 -16.719 1 98 58 ASP B CA 1
ATOM 1794 C C . ASP B 1 58 ? 3.178 -9.938 -15.766 1 98 58 ASP B C 1
ATOM 1796 O O . ASP B 1 58 ? 3.768 -8.867 -15.883 1 98 58 ASP B O 1
ATOM 1800 N N . THR B 1 59 ? 2.234 -10.188 -14.891 1 98.69 59 THR B N 1
ATOM 1801 C CA . THR B 1 59 ? 1.879 -9.156 -13.922 1 98.69 59 THR B CA 1
ATOM 1802 C C . THR B 1 59 ? 3.076 -8.805 -13.047 1 98.69 59 THR B C 1
ATOM 1804 O O . THR B 1 59 ? 3.344 -7.629 -12.789 1 98.69 59 THR B O 1
ATOM 1807 N N . CYS B 1 60 ? 3.77 -9.789 -12.633 1 98.88 60 CYS B N 1
ATOM 1808 C CA . CYS B 1 60 ? 4.934 -9.555 -11.781 1 98.88 60 CYS B CA 1
ATOM 1809 C C . CYS B 1 60 ? 5.988 -8.742 -12.516 1 98.88 60 CYS B C 1
ATOM 1811 O O . CYS B 1 60 ? 6.598 -7.84 -11.938 1 98.88 60 CYS B O 1
ATOM 1813 N N . SER B 1 61 ? 6.254 -8.992 -13.711 1 98.62 61 SER B N 1
ATOM 1814 C CA . SER B 1 61 ? 7.207 -8.242 -14.523 1 98.62 61 SER B CA 1
ATOM 1815 C C . SER B 1 61 ? 6.797 -6.781 -14.648 1 98.62 61 SER B C 1
ATOM 1817 O O . SER B 1 61 ? 7.633 -5.883 -14.539 1 98.62 61 SER B O 1
ATOM 1819 N N . ARG B 1 62 ? 5.516 -6.594 -14.906 1 98.62 62 ARG B N 1
ATOM 1820 C CA . ARG B 1 62 ? 4.98 -5.242 -15.008 1 98.62 62 ARG B CA 1
ATOM 1821 C C . ARG B 1 62 ? 5.164 -4.48 -13.703 1 98.62 62 ARG B C 1
ATOM 1823 O O . ARG B 1 62 ? 5.574 -3.318 -13.703 1 98.62 62 ARG B O 1
ATOM 1830 N N . LEU B 1 63 ? 4.875 -5.18 -12.641 1 98.88 63 LEU B N 1
ATOM 1831 C CA . LEU B 1 63 ? 5.035 -4.562 -11.328 1 98.88 63 LEU B CA 1
ATOM 1832 C C . LEU B 1 63 ? 6.488 -4.172 -11.086 1 98.88 63 LEU B C 1
ATOM 1834 O O . LEU B 1 63 ? 6.766 -3.092 -10.562 1 98.88 63 LEU B O 1
ATOM 1838 N N . HIS B 1 64 ? 7.398 -5.004 -11.492 1 98.88 64 HIS B N 1
ATOM 1839 C CA . HIS B 1 64 ? 8.812 -4.684 -11.336 1 98.88 64 HIS B CA 1
ATOM 1840 C C . HIS B 1 64 ? 9.188 -3.436 -12.133 1 98.88 64 HIS B C 1
ATOM 1842 O O . HIS B 1 64 ? 9.891 -2.561 -11.625 1 98.88 64 HIS B O 1
ATOM 1848 N N . HIS B 1 65 ? 8.703 -3.4 -13.312 1 98.62 65 HIS B N 1
ATOM 1849 C CA . HIS B 1 65 ? 8.992 -2.254 -14.164 1 98.62 65 HIS B CA 1
ATOM 1850 C C . HIS B 1 65 ? 8.461 -0.963 -13.547 1 98.62 65 HIS B C 1
ATOM 1852 O O . HIS B 1 65 ? 9.195 0.021 -13.43 1 98.62 65 HIS B O 1
ATOM 1858 N N . LEU B 1 66 ? 7.266 -0.977 -13.133 1 98.56 66 LEU B N 1
ATOM 1859 C CA . LEU B 1 66 ? 6.617 0.209 -12.578 1 98.56 66 LEU B CA 1
ATOM 1860 C C . LEU B 1 66 ? 7.219 0.583 -11.234 1 98.56 66 LEU B C 1
ATOM 1862 O O . LEU B 1 66 ? 7.395 1.766 -10.93 1 98.56 66 LEU B O 1
ATOM 1866 N N . CYS B 1 67 ? 7.5 -0.44 -10.406 1 98.81 67 CYS B N 1
ATOM 1867 C CA . CYS B 1 67 ? 8.125 -0.179 -9.117 1 98.81 67 CY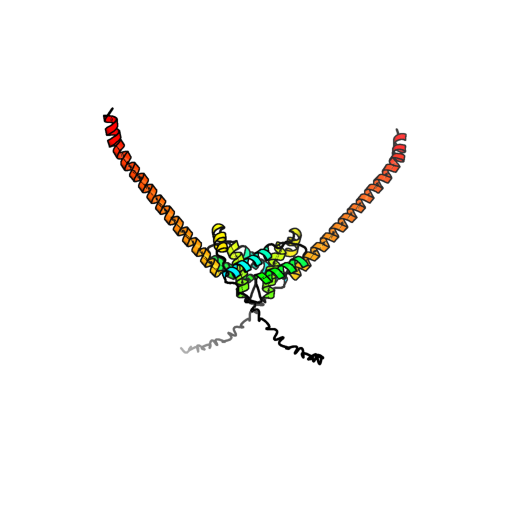S B CA 1
ATOM 1868 C C . CYS B 1 67 ? 9.5 0.46 -9.297 1 98.81 67 CYS B C 1
ATOM 1870 O O . CYS B 1 67 ? 9.875 1.343 -8.523 1 98.81 67 CYS B O 1
ATOM 1872 N N . ASN B 1 68 ? 10.227 0.051 -10.281 1 98.75 68 ASN B N 1
ATOM 1873 C CA . ASN B 1 68 ? 11.516 0.648 -10.617 1 98.75 68 ASN B CA 1
ATOM 1874 C C . ASN B 1 68 ? 11.375 2.127 -10.969 1 98.75 68 ASN B C 1
ATOM 1876 O O . ASN B 1 68 ? 12.211 2.945 -10.578 1 98.75 68 ASN B O 1
ATOM 1880 N N . GLN B 1 69 ? 10.352 2.488 -11.695 1 97.94 69 GLN B N 1
ATOM 1881 C CA . GLN B 1 69 ? 10.102 3.875 -12.07 1 97.94 69 GLN B CA 1
ATOM 1882 C C . GLN B 1 69 ? 9.695 4.711 -10.859 1 97.94 69 GLN B C 1
ATOM 1884 O O . GLN B 1 69 ? 9.969 5.91 -10.805 1 97.94 69 GLN B O 1
ATOM 1889 N N . TRP B 1 70 ? 9.094 4.027 -9.906 1 98.5 70 TRP B N 1
ATOM 1890 C CA . TRP B 1 70 ? 8.641 4.711 -8.695 1 98.5 70 TRP B CA 1
ATOM 1891 C C . TRP B 1 70 ? 9.789 4.906 -7.715 1 98.5 70 TRP B C 1
ATOM 1893 O O . TRP B 1 70 ? 10.102 6.035 -7.328 1 98.5 70 TRP B O 1
ATOM 1903 N N . LEU B 1 71 ? 10.484 3.836 -7.395 1 98.56 71 LEU B N 1
ATOM 1904 C CA . LEU B 1 71 ? 11.5 3.879 -6.352 1 98.56 71 LEU B CA 1
ATOM 1905 C C . LEU B 1 71 ? 12.844 4.328 -6.926 1 98.56 71 LEU B C 1
ATOM 1907 O O . LEU B 1 71 ? 13.719 4.773 -6.184 1 98.56 71 LEU B O 1
ATOM 1911 N N . LYS B 1 72 ? 13.047 4.18 -8.148 1 97.88 72 LYS B N 1
ATOM 1912 C CA . LYS B 1 72 ? 14.211 4.656 -8.883 1 97.88 72 LYS B CA 1
ATOM 1913 C C . LYS B 1 72 ? 15.508 4.285 -8.164 1 97.88 72 LYS B C 1
ATOM 1915 O O . LYS B 1 72 ? 16.328 5.156 -7.855 1 97.88 72 LYS B O 1
ATOM 1920 N N . PRO B 1 73 ? 15.82 2.98 -8.094 1 98.19 73 PRO B N 1
ATOM 1921 C CA . PRO B 1 73 ? 17 2.533 -7.367 1 98.19 73 PRO B CA 1
ATOM 1922 C C . PRO B 1 73 ? 18.297 3.066 -7.973 1 98.19 73 PRO B C 1
ATOM 1924 O O . PRO B 1 73 ? 19.312 3.168 -7.277 1 98.19 73 PRO B O 1
ATOM 1927 N N . GLU B 1 74 ? 18.359 3.441 -9.195 1 97.31 74 GLU B N 1
ATOM 1928 C CA . GLU B 1 74 ? 19.562 3.971 -9.828 1 97.31 74 GLU B CA 1
ATOM 1929 C C . GLU B 1 74 ? 19.875 5.383 -9.344 1 97.31 74 GLU B C 1
ATOM 1931 O O . GLU B 1 74 ? 21.031 5.809 -9.336 1 97.31 74 GLU B O 1
ATOM 1936 N N . LYS B 1 75 ? 18.875 6.133 -8.93 1 96.69 75 LYS B N 1
ATOM 1937 C CA . LYS B 1 75 ? 19 7.523 -8.516 1 96.69 75 LYS B CA 1
ATOM 1938 C C . LYS B 1 75 ? 18.953 7.652 -6.992 1 96.69 75 LYS B C 1
ATOM 1940 O O . LYS B 1 75 ? 19.625 8.516 -6.418 1 96.69 75 LYS B O 1
ATOM 1945 N N . HIS B 1 76 ? 18.219 6.77 -6.336 1 97.94 76 HIS B N 1
ATOM 1946 C CA . HIS B 1 76 ? 17.938 6.906 -4.914 1 97.94 76 HIS B CA 1
ATOM 1947 C C . HIS B 1 76 ? 18.781 5.926 -4.094 1 97.94 76 HIS B C 1
ATOM 1949 O O . HIS B 1 76 ? 19.109 4.832 -4.566 1 97.94 76 HIS B O 1
ATOM 1955 N N . THR B 1 77 ? 19.078 6.371 -2.873 1 98.44 77 THR B N 1
ATOM 1956 C CA . THR B 1 77 ? 19.703 5.488 -1.897 1 98.44 77 THR B CA 1
ATOM 1957 C C . THR B 1 77 ? 18.672 4.566 -1.259 1 98.44 77 THR B C 1
ATOM 1959 O O . THR B 1 77 ? 17.469 4.73 -1.476 1 98.44 77 THR B O 1
ATOM 1962 N N . LYS B 1 78 ? 19.141 3.631 -0.503 1 98.75 78 LYS B N 1
ATOM 1963 C CA . LYS B 1 78 ? 18.234 2.742 0.215 1 98.75 78 LYS B CA 1
ATOM 1964 C C . LYS B 1 78 ? 17.297 3.527 1.14 1 98.75 78 LYS B C 1
ATOM 1966 O O . LYS B 1 78 ? 16.109 3.248 1.212 1 98.75 78 LYS B O 1
ATOM 1971 N N . ALA B 1 79 ? 17.922 4.527 1.775 1 98.69 79 ALA B N 1
ATOM 1972 C CA . ALA B 1 79 ? 17.141 5.348 2.703 1 98.69 79 ALA B CA 1
ATOM 1973 C C . ALA B 1 79 ? 16.078 6.152 1.962 1 98.69 79 ALA B C 1
ATOM 1975 O O . ALA B 1 79 ? 14.969 6.34 2.467 1 98.69 79 ALA B O 1
ATOM 1976 N N . GLN B 1 80 ? 16.375 6.57 0.813 1 98.5 80 GLN B N 1
ATOM 1977 C CA . GLN B 1 80 ? 15.445 7.348 0.009 1 98.5 80 GLN B CA 1
ATOM 1978 C C . GLN B 1 80 ? 14.32 6.469 -0.531 1 98.5 80 GLN B C 1
ATOM 1980 O O . GLN B 1 80 ? 13.164 6.898 -0.593 1 98.5 80 GLN B O 1
ATOM 1985 N N . MET B 1 81 ? 14.617 5.281 -0.934 1 98.88 81 MET B N 1
ATOM 1986 C CA . MET B 1 81 ? 13.594 4.336 -1.362 1 98.88 81 MET B CA 1
ATOM 1987 C C . MET B 1 81 ? 12.633 4.02 -0.219 1 98.88 81 MET B C 1
ATOM 1989 O O . MET B 1 81 ? 11.414 4 -0.412 1 98.88 81 MET B O 1
ATOM 1993 N N . LEU B 1 82 ? 13.273 3.811 0.93 1 98.94 82 LEU B N 1
ATOM 1994 C CA . LEU B 1 82 ? 12.484 3.551 2.131 1 98.94 82 LEU B CA 1
ATOM 1995 C C . LEU B 1 82 ? 11.562 4.727 2.439 1 98.94 82 LEU B C 1
ATOM 1997 O O . LEU B 1 82 ? 10.383 4.531 2.762 1 98.94 82 LEU B O 1
ATOM 2001 N N . ASP B 1 83 ? 12.062 5.898 2.246 1 98.88 83 ASP B N 1
ATOM 2002 C CA . ASP B 1 83 ? 11.273 7.102 2.51 1 98.88 83 ASP B CA 1
ATOM 2003 C C . ASP B 1 83 ? 10.078 7.199 1.562 1 98.88 83 ASP B C 1
ATOM 2005 O O . ASP B 1 83 ? 9.008 7.66 1.954 1 98.88 83 ASP B O 1
ATOM 2009 N N . LEU B 1 84 ? 10.281 6.797 0.333 1 98.75 84 LEU B N 1
ATOM 2010 C CA . LEU B 1 84 ? 9.188 6.832 -0.628 1 98.75 84 LEU B CA 1
ATOM 2011 C C . LEU B 1 84 ? 8.055 5.898 -0.197 1 98.75 84 LEU B C 1
ATOM 2013 O O . LEU B 1 84 ? 6.879 6.246 -0.32 1 98.75 84 LEU B O 1
ATOM 2017 N N . VAL B 1 85 ? 8.422 4.758 0.35 1 98.94 85 VAL B N 1
ATOM 2018 C CA . VAL B 1 85 ? 7.438 3.793 0.837 1 98.94 85 VAL B CA 1
ATOM 2019 C C . VAL B 1 85 ? 6.75 4.344 2.082 1 98.94 85 VAL B C 1
ATOM 2021 O O . VAL B 1 85 ? 5.531 4.223 2.23 1 98.94 85 VAL B O 1
ATOM 2024 N N . VAL B 1 86 ? 7.469 4.941 2.951 1 98.94 86 VAL B N 1
ATOM 2025 C CA . VAL B 1 86 ? 6.934 5.582 4.148 1 98.94 86 VAL B CA 1
ATOM 2026 C C . VAL B 1 86 ? 5.988 6.711 3.746 1 98.94 86 VAL B C 1
ATOM 2028 O O . VAL B 1 86 ? 4.895 6.84 4.305 1 98.94 86 VAL B O 1
ATOM 2031 N N . LEU B 1 87 ? 6.418 7.496 2.748 1 98.88 87 LEU B N 1
ATOM 2032 C CA . LEU B 1 87 ? 5.602 8.602 2.27 1 98.88 87 LEU B CA 1
ATOM 2033 C C . LEU B 1 87 ? 4.25 8.102 1.771 1 98.88 87 LEU B C 1
ATOM 2035 O O . LEU B 1 87 ? 3.207 8.672 2.109 1 98.88 87 LEU B O 1
ATOM 2039 N N . GLU B 1 88 ? 4.266 7.078 1.019 1 98.88 88 GLU B N 1
ATOM 2040 C CA . GLU B 1 88 ? 3.023 6.496 0.523 1 98.88 88 GLU B CA 1
ATOM 2041 C C . GLU B 1 88 ? 2.084 6.141 1.672 1 98.88 88 GLU B C 1
ATOM 2043 O O . GLU B 1 88 ? 0.907 6.508 1.652 1 98.88 88 GLU B O 1
ATOM 2048 N N . GLN B 1 89 ? 2.625 5.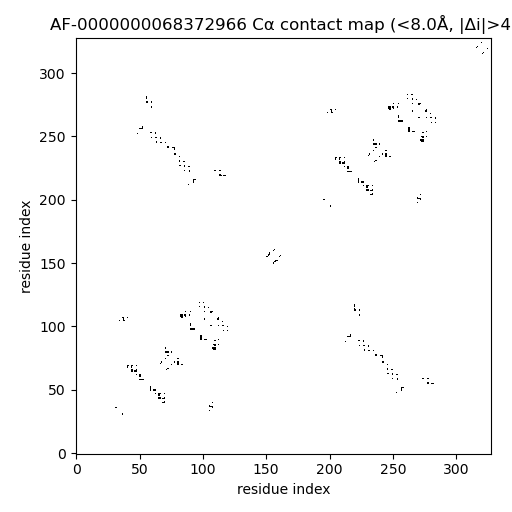395 2.662 1 98.88 89 GLN B N 1
ATOM 2049 C CA . GLN B 1 89 ? 1.8 4.938 3.775 1 98.88 89 GLN B CA 1
ATOM 2050 C C . GLN B 1 89 ? 1.357 6.105 4.648 1 98.88 89 GLN B C 1
ATOM 2052 O O . GLN B 1 89 ? 0.222 6.137 5.129 1 98.88 89 GLN B O 1
ATOM 2057 N N . PHE B 1 90 ? 2.232 7.098 4.895 1 98.94 90 PHE B N 1
ATOM 2058 C CA . PHE B 1 90 ? 1.917 8.289 5.68 1 98.94 90 PHE B CA 1
ATOM 2059 C C . PHE B 1 90 ? 0.729 9.031 5.082 1 98.94 90 PHE B C 1
ATOM 2061 O O . PHE B 1 90 ? -0.221 9.367 5.793 1 98.94 90 PHE B O 1
ATOM 2068 N N . LEU B 1 91 ? 0.783 9.227 3.811 1 98.75 91 LEU B N 1
ATOM 2069 C CA . LEU B 1 91 ? -0.285 9.945 3.131 1 98.75 91 LEU B CA 1
ATOM 2070 C C . LEU B 1 91 ? -1.592 9.164 3.18 1 98.75 91 LEU B C 1
ATOM 2072 O O . LEU B 1 91 ? -2.668 9.75 3.326 1 98.75 91 LEU B O 1
ATOM 2076 N N . ALA B 1 92 ? -1.49 7.863 3.104 1 98.38 92 ALA B N 1
ATOM 2077 C CA . ALA B 1 92 ? -2.668 7.004 3.037 1 98.38 92 ALA B CA 1
ATOM 2078 C C . ALA B 1 92 ? -3.428 7.016 4.359 1 98.38 92 ALA B C 1
ATOM 2080 O O . ALA B 1 92 ? -4.645 6.801 4.387 1 98.38 92 ALA B O 1
ATOM 2081 N N . ILE B 1 93 ? -2.795 7.293 5.461 1 98.69 93 ILE B N 1
ATOM 2082 C CA . ILE B 1 93 ? -3.457 7.113 6.75 1 98.69 93 ILE B CA 1
ATOM 2083 C C . ILE B 1 93 ? -3.805 8.477 7.344 1 98.69 93 ILE B C 1
ATOM 2085 O O . ILE B 1 93 ? -4.32 8.562 8.461 1 98.69 93 ILE B O 1
ATOM 2089 N N . LEU B 1 94 ? -3.539 9.523 6.668 1 98.69 94 LEU B N 1
ATOM 2090 C CA . LEU B 1 94 ? -3.953 10.859 7.094 1 98.69 94 LEU B CA 1
ATOM 2091 C C . LEU B 1 94 ? -5.469 11 7.031 1 98.69 94 LEU B C 1
ATOM 2093 O O . LEU B 1 94 ? -6.117 10.414 6.16 1 98.69 94 LEU B O 1
ATOM 2097 N N . PRO B 1 95 ? -6.004 11.789 7.961 1 98.19 95 PRO B N 1
ATOM 2098 C CA . PRO B 1 95 ? -7.418 12.133 7.797 1 98.19 95 PRO B CA 1
ATOM 2099 C C . PRO B 1 95 ? -7.734 12.664 6.398 1 98.19 95 PRO B C 1
ATOM 2101 O O . PRO B 1 95 ? -6.91 13.352 5.797 1 98.19 95 PRO B O 1
ATOM 2104 N N . PRO B 1 96 ? -8.891 12.508 5.848 1 98.06 96 PRO B N 1
ATOM 2105 C CA . PRO B 1 96 ? -9.203 12.711 4.43 1 98.06 96 PRO B CA 1
ATOM 2106 C C . PRO B 1 96 ? -8.938 14.141 3.973 1 98.06 96 PRO B C 1
ATOM 2108 O O . PRO B 1 96 ? -8.297 14.359 2.941 1 98.06 96 PRO B O 1
ATOM 2111 N N . GLU B 1 97 ? -9.383 15.148 4.656 1 97.56 97 GLU B N 1
ATOM 2112 C CA . GLU B 1 97 ? -9.188 16.531 4.238 1 97.56 97 GLU B CA 1
ATOM 2113 C C . GLU B 1 97 ? -7.707 16.922 4.254 1 97.56 97 GLU B C 1
ATOM 2115 O O . GLU B 1 97 ? -7.234 17.625 3.363 1 97.56 97 GLU B O 1
ATOM 2120 N N . MET B 1 98 ? -7.09 16.469 5.305 1 98.5 98 MET B N 1
ATOM 2121 C CA . MET B 1 98 ? -5.652 16.703 5.414 1 98.5 98 MET B CA 1
ATOM 2122 C C . MET B 1 98 ? -4.895 15.992 4.305 1 98.5 98 MET B C 1
ATOM 2124 O O . MET B 1 98 ? -4.012 16.578 3.672 1 98.5 98 MET B O 1
ATOM 2128 N N . GLU B 1 99 ? -5.238 14.773 4.059 1 98.62 99 GLU B N 1
ATOM 2129 C CA . GLU B 1 99 ? -4.625 13.984 2.998 1 98.62 99 GLU B CA 1
ATOM 2130 C C . GLU B 1 99 ? -4.754 14.68 1.646 1 98.62 99 GLU B C 1
ATOM 2132 O O . GLU B 1 99 ? -3.771 14.812 0.916 1 98.62 99 GLU B O 1
ATOM 2137 N N . SER B 1 100 ? -5.945 15.055 1.329 1 97.94 100 SER B N 1
ATOM 2138 C CA . SER B 1 100 ? -6.199 15.727 0.059 1 97.94 100 SER B CA 1
ATOM 2139 C C . SER B 1 100 ? -5.336 16.984 -0.087 1 97.94 100 SER B C 1
ATOM 2141 O O . SER B 1 100 ? -4.719 17.188 -1.133 1 97.94 100 SER B O 1
ATOM 2143 N N . TRP B 1 101 ? -5.254 17.766 0.911 1 97.94 101 TRP B N 1
ATOM 2144 C CA . TRP B 1 101 ? -4.484 19 0.899 1 97.94 101 TRP B CA 1
ATOM 2145 C C . TRP B 1 101 ? -2.994 18.719 0.747 1 97.94 101 TRP B C 1
ATOM 2147 O O . TRP B 1 101 ? -2.311 19.359 -0.053 1 97.94 101 TRP B O 1
ATOM 2157 N N . VAL B 1 102 ? -2.479 17.812 1.55 1 98.5 102 VAL B N 1
ATOM 2158 C CA . VAL B 1 102 ? -1.052 17.5 1.519 1 98.5 102 VAL B CA 1
ATOM 2159 C C . VAL B 1 102 ? -0.673 16.938 0.148 1 98.5 102 VAL B C 1
ATOM 2161 O O . VAL B 1 102 ? 0.357 17.312 -0.417 1 98.5 102 VAL B O 1
ATOM 2164 N N . ARG B 1 103 ? -1.483 16.062 -0.424 1 97.44 103 ARG B N 1
ATOM 2165 C CA . ARG B 1 103 ? -1.225 15.516 -1.751 1 97.44 103 ARG B CA 1
ATOM 2166 C C . ARG B 1 103 ? -1.195 16.625 -2.805 1 97.44 103 ARG B C 1
ATOM 2168 O O . ARG B 1 103 ? -0.374 16.578 -3.723 1 97.44 103 ARG B O 1
ATOM 2175 N N . GLU B 1 104 ? -2.061 17.562 -2.664 1 96.12 104 GLU B N 1
ATOM 2176 C CA . GLU B 1 104 ? -2.115 18.672 -3.602 1 96.12 104 GLU B CA 1
ATOM 2177 C C . GLU B 1 104 ? -0.835 19.5 -3.549 1 96.12 104 GLU B C 1
ATOM 2179 O O . GLU B 1 104 ? -0.419 20.078 -4.559 1 96.12 104 GLU B O 1
ATOM 2184 N N . CYS B 1 105 ? -0.199 19.562 -2.402 1 96 105 CYS B N 1
ATOM 2185 C CA . CYS B 1 105 ? 1.039 20.312 -2.234 1 96 105 CYS B CA 1
ATOM 2186 C C . CYS B 1 105 ? 2.227 19.547 -2.797 1 96 105 CYS B C 1
ATOM 2188 O O . CYS B 1 105 ? 3.295 20.109 -3.02 1 96 105 CYS B O 1
ATOM 2190 N N . GLY B 1 106 ? 2.137 18.203 -2.955 1 95.88 106 GLY B N 1
ATOM 2191 C CA . GLY B 1 106 ? 3.086 17.391 -3.707 1 95.88 106 GLY B CA 1
ATOM 2192 C C . GLY B 1 106 ? 4.398 17.188 -2.979 1 95.88 106 GLY B C 1
ATOM 2193 O O . GLY B 1 106 ? 5.469 17.422 -3.535 1 95.88 106 GLY B O 1
ATOM 2194 N N . PRO B 1 107 ? 4.344 16.625 -1.795 1 97.62 107 PRO B N 1
ATOM 2195 C CA . PRO B 1 107 ? 5.605 16.359 -1.102 1 97.62 107 PRO B CA 1
ATOM 2196 C C . PRO B 1 107 ? 6.441 15.289 -1.793 1 97.62 107 PRO B C 1
ATOM 2198 O O . PRO B 1 107 ? 5.895 14.312 -2.316 1 97.62 107 PRO B O 1
ATOM 2201 N N . GLU B 1 108 ? 7.734 15.484 -1.717 1 96.62 108 GLU B N 1
ATOM 2202 C CA . GLU B 1 108 ? 8.648 14.508 -2.305 1 96.62 108 GLU B CA 1
ATOM 2203 C C . GLU B 1 108 ? 9.227 13.578 -1.238 1 96.62 108 GLU B C 1
ATOM 2205 O O . GLU B 1 108 ? 9.781 12.523 -1.56 1 96.62 108 GLU B O 1
ATOM 2210 N N . THR B 1 109 ? 9.164 14 -0.022 1 98 109 THR B N 1
ATOM 2211 C CA . THR B 1 109 ? 9.695 13.227 1.096 1 98 109 THR B CA 1
ATOM 2212 C C . THR B 1 109 ? 8.68 13.141 2.227 1 98 109 THR B C 1
ATOM 2214 O O . THR B 1 109 ? 7.762 13.961 2.311 1 98 109 THR B O 1
ATOM 2217 N N . SER B 1 110 ? 8.867 12.211 3.086 1 98.75 110 SER B N 1
ATOM 2218 C CA . SER B 1 110 ? 7.977 12.07 4.234 1 98.75 110 SER B CA 1
ATOM 2219 C C . SER B 1 110 ? 8.109 13.25 5.188 1 98.75 110 SER B C 1
ATOM 2221 O O . SER B 1 110 ? 7.121 13.68 5.789 1 98.75 110 SER B O 1
ATOM 2223 N N . SER B 1 111 ? 9.289 13.805 5.285 1 98.62 111 SER B N 1
ATOM 2224 C CA . SER B 1 111 ? 9.508 14.969 6.141 1 98.62 111 SER B CA 1
ATOM 2225 C C . SER B 1 111 ? 8.75 16.188 5.625 1 98.62 111 SER B C 1
ATOM 2227 O O . SER B 1 111 ? 8.188 16.953 6.41 1 98.62 111 SER B O 1
ATOM 2229 N N . GLN B 1 112 ? 8.742 16.328 4.348 1 98.56 112 GLN B N 1
ATOM 2230 C CA . GLN B 1 112 ? 7.965 17.406 3.75 1 98.56 112 GLN B CA 1
ATOM 2231 C C . GLN B 1 112 ? 6.469 17.219 3.994 1 98.56 112 GLN B C 1
ATOM 2233 O O . GLN B 1 112 ? 5.758 18.188 4.301 1 98.56 112 GLN B O 1
ATOM 2238 N N . ALA B 1 113 ? 6.055 16 3.895 1 98.81 113 ALA B N 1
ATOM 2239 C CA . ALA B 1 113 ? 4.648 15.688 4.141 1 98.81 113 ALA B CA 1
ATOM 2240 C C . ALA B 1 113 ? 4.262 16 5.582 1 98.81 113 ALA B C 1
ATOM 2242 O O . ALA B 1 113 ? 3.18 16.531 5.84 1 98.81 113 ALA B O 1
ATOM 2243 N N . VAL B 1 114 ? 5.129 15.719 6.5 1 98.88 114 VAL B N 1
ATOM 2244 C CA . VAL B 1 114 ? 4.898 16.016 7.91 1 98.88 114 VAL B CA 1
ATOM 2245 C C . VAL B 1 114 ? 4.75 17.516 8.102 1 98.88 114 VAL B C 1
ATOM 2247 O O . VAL B 1 114 ? 3.822 17.984 8.773 1 98.88 114 VAL B O 1
ATOM 2250 N N . ALA B 1 115 ? 5.633 18.234 7.5 1 98.81 115 ALA B N 1
ATOM 2251 C CA . ALA B 1 115 ? 5.598 19.688 7.625 1 98.81 115 ALA B CA 1
ATOM 2252 C C . ALA B 1 115 ? 4.289 20.25 7.07 1 98.81 115 ALA B C 1
ATOM 2254 O O . ALA B 1 115 ? 3.686 21.141 7.676 1 98.81 115 ALA B O 1
ATOM 2255 N N . LEU B 1 116 ? 3.932 19.734 5.926 1 98.62 116 LEU B N 1
ATOM 2256 C CA . LEU B 1 116 ? 2.684 20.172 5.312 1 98.62 116 LEU B CA 1
ATOM 2257 C C . LEU B 1 116 ? 1.49 19.812 6.191 1 98.62 116 LEU B C 1
ATOM 2259 O O . LEU B 1 116 ? 0.578 20.625 6.367 1 98.62 116 LEU B O 1
ATOM 2263 N N . ALA B 1 117 ? 1.477 18.609 6.773 1 98.81 117 ALA B N 1
ATOM 2264 C CA . ALA B 1 117 ? 0.395 18.172 7.652 1 98.81 117 ALA B CA 1
ATOM 2265 C C . ALA B 1 117 ? 0.309 19.047 8.898 1 98.81 117 ALA B C 1
ATOM 2267 O O . ALA B 1 117 ? -0.785 19.422 9.32 1 98.81 117 ALA B O 1
ATOM 2268 N N . GLU B 1 118 ? 1.399 19.328 9.453 1 98.56 118 GLU B N 1
ATOM 2269 C CA . GLU B 1 118 ? 1.44 20.219 10.617 1 98.56 118 GLU B CA 1
ATOM 2270 C C . GLU B 1 118 ? 0.948 21.609 10.266 1 98.56 118 GLU B C 1
ATOM 2272 O O . GLU B 1 118 ? 0.248 22.25 11.055 1 98.56 118 GLU B O 1
ATOM 2277 N N . GLY B 1 119 ? 1.361 22.094 9.125 1 97.94 119 GLY B N 1
ATOM 2278 C CA . GLY B 1 119 ? 0.823 23.359 8.641 1 97.94 119 GLY B CA 1
ATOM 2279 C C . GLY B 1 119 ? -0.687 23.344 8.5 1 97.94 119 GLY B C 1
ATOM 2280 O O . GLY B 1 119 ? -1.354 24.328 8.852 1 97.94 119 GLY B O 1
ATOM 2281 N N . PHE B 1 120 ? -1.164 22.328 7.957 1 98 120 PHE B N 1
ATOM 2282 C CA . PHE B 1 120 ? -2.605 22.156 7.82 1 98 120 PHE B CA 1
ATOM 2283 C C . PHE B 1 120 ? -3.295 22.266 9.18 1 98 120 PHE B C 1
ATOM 2285 O O . PHE B 1 120 ? -4.309 22.953 9.305 1 98 120 PHE B O 1
ATOM 2292 N N . LEU B 1 121 ? -2.76 21.562 10.164 1 97.31 121 LEU B N 1
ATOM 2293 C CA . LEU B 1 121 ? -3.332 21.562 11.508 1 97.31 121 LEU B CA 1
ATOM 2294 C C . LEU B 1 121 ? -3.318 22.969 12.102 1 97.31 121 LEU B C 1
ATOM 2296 O O . LEU B 1 121 ? -4.281 23.375 12.758 1 97.31 121 LEU B O 1
ATOM 2300 N N . LEU B 1 122 ? -2.236 23.734 11.867 1 96.81 122 LEU B N 1
ATOM 2301 C CA . LEU B 1 122 ? -2.129 25.109 12.359 1 96.81 122 LEU B CA 1
ATOM 2302 C C . LEU B 1 122 ? -3.184 26 11.711 1 96.81 122 LEU B C 1
ATOM 2304 O O . LEU B 1 122 ? -3.803 26.828 12.391 1 96.81 122 LEU B O 1
ATOM 2308 N N . SER B 1 123 ? -3.373 25.781 10.445 1 95.69 123 SER B N 1
ATOM 2309 C CA . SER B 1 123 ? -4.371 26.562 9.727 1 95.69 123 SER B CA 1
ATOM 2310 C C . SER B 1 123 ? -5.777 26.266 10.227 1 95.69 123 SER B C 1
ATOM 2312 O O . SER B 1 123 ? -6.602 27.188 10.367 1 95.69 123 SER B O 1
ATOM 2314 N N . GLN B 1 124 ? -6.117 25.062 10.469 1 94.38 124 GLN B N 1
ATOM 2315 C CA . GLN B 1 124 ? -7.426 24.656 10.984 1 94.38 124 GLN B CA 1
ATOM 2316 C C . GLN B 1 124 ? -7.68 25.25 12.367 1 94.38 124 GLN B C 1
ATOM 2318 O O . GLN B 1 124 ? -8.789 25.688 12.672 1 94.38 124 GLN B O 1
ATOM 2323 N N . ALA B 1 125 ? -6.703 25.25 13.156 1 93.62 125 ALA B N 1
ATOM 2324 C CA . ALA B 1 125 ? -6.816 25.797 14.5 1 93.62 125 ALA B CA 1
ATOM 2325 C C . ALA B 1 125 ? -7.094 27.297 14.461 1 93.62 125 ALA B C 1
ATOM 2327 O O . ALA B 1 125 ? -7.91 27.812 15.227 1 93.62 125 ALA B O 1
ATOM 2328 N N . GLU B 1 126 ? -6.422 27.969 13.609 1 93.94 126 GLU B N 1
ATOM 2329 C CA . GLU B 1 126 ? -6.625 29.391 13.438 1 93.94 126 GLU B CA 1
ATOM 2330 C C . GLU B 1 126 ? -8.031 29.703 12.922 1 93.94 126 GLU B C 1
ATOM 2332 O O . GLU B 1 126 ? -8.672 30.641 13.383 1 93.94 126 GLU B O 1
ATOM 2337 N N . GLU B 1 127 ? -8.406 28.922 12 1 92.81 127 GLU B N 1
ATOM 2338 C CA . GLU B 1 127 ? -9.742 29.094 11.453 1 92.81 127 GLU B CA 1
ATOM 2339 C C . GLU B 1 127 ? -10.812 28.875 12.516 1 92.81 127 GLU B C 1
ATOM 2341 O O . GLU B 1 127 ? -11.805 29.609 12.57 1 92.81 127 GLU B O 1
ATOM 2346 N N . GLN B 1 128 ? -10.688 27.875 13.273 1 92.62 128 GLN B N 1
ATOM 2347 C CA . GLN B 1 128 ? -11.641 27.578 14.344 1 92.62 128 GLN B CA 1
ATOM 2348 C C . GLN B 1 128 ? -11.664 28.703 15.375 1 92.62 128 GLN B C 1
ATOM 2350 O O . GLN B 1 128 ? -12.734 29.078 15.867 1 92.62 128 GLN B O 1
ATOM 2355 N N . LYS B 1 129 ? -10.57 29.219 15.758 1 94.06 129 LYS B N 1
ATOM 2356 C CA . LYS B 1 129 ? -10.484 30.344 16.688 1 94.06 129 LYS B CA 1
ATOM 2357 C C . LYS B 1 129 ? -11.211 31.578 16.141 1 94.06 129 LYS B C 1
ATOM 2359 O O . LYS B 1 129 ? -11.938 32.25 16.875 1 94.06 129 LYS B O 1
ATOM 2364 N N . GLU B 1 130 ? -10.93 31.797 14.922 1 92.62 130 GLU B N 1
ATOM 2365 C CA . GLU B 1 130 ? -11.57 32.938 14.281 1 92.62 130 GLU B CA 1
ATOM 2366 C C . GLU B 1 130 ? -13.094 32.781 14.266 1 92.62 130 GLU B C 1
ATOM 2368 O O . GLU B 1 130 ? -13.828 33.75 14.492 1 92.62 130 GLU B O 1
ATOM 2373 N N . GLN B 1 131 ? -13.508 31.625 13.961 1 92.56 131 GLN B N 1
ATOM 2374 C CA . GLN B 1 131 ? -14.938 31.344 13.938 1 92.56 131 GLN B CA 1
ATOM 2375 C C . GLN B 1 131 ? -15.555 31.531 15.32 1 92.56 131 GLN B C 1
ATOM 2377 O O . GLN B 1 131 ? -16.656 32.094 15.445 1 92.56 131 GLN B O 1
ATOM 2382 N N . LEU B 1 132 ? -14.93 31.078 16.281 1 93.19 132 LEU B N 1
ATOM 2383 C CA . LEU B 1 132 ? -15.414 31.219 17.641 1 93.19 132 LEU B CA 1
ATOM 2384 C C . LEU B 1 132 ? -15.461 32.688 18.062 1 93.19 132 LEU B C 1
ATOM 2386 O O . LEU B 1 132 ? -16.406 33.125 18.719 1 93.19 132 LEU B O 1
ATOM 2390 N N . GLN B 1 133 ? -14.484 33.406 17.734 1 92.38 133 GLN B N 1
ATOM 2391 C CA . GLN B 1 133 ? -14.453 34.844 18.031 1 92.38 133 GLN B CA 1
ATOM 2392 C C . GLN B 1 133 ? -15.609 35.562 17.359 1 92.38 133 GLN B C 1
ATOM 2394 O O . GLN B 1 133 ? -16.219 36.469 17.953 1 92.38 133 GLN B O 1
ATOM 2399 N N . LEU B 1 134 ? -15.859 35.188 16.094 1 92.25 134 LEU B N 1
ATOM 2400 C CA . LEU B 1 134 ? -16.969 35.781 15.359 1 92.25 134 LEU B CA 1
ATOM 2401 C C . LEU B 1 134 ? -18.297 35.438 16 1 92.25 134 LEU B C 1
ATOM 2403 O O . LEU B 1 134 ? -19.188 36.281 16.078 1 92.25 134 LEU B O 1
ATOM 2407 N N . GLN B 1 135 ? -18.359 34.188 16.422 1 91.56 135 GLN B N 1
ATOM 2408 C CA . GLN B 1 135 ? -19.594 33.75 17.078 1 91.56 135 GLN B CA 1
ATOM 2409 C C . GLN B 1 135 ? -19.812 34.531 18.375 1 91.56 135 GLN B C 1
ATOM 2411 O O . GLN B 1 135 ? -20.938 34.906 18.688 1 91.56 135 GLN B O 1
ATOM 2416 N N . VAL B 1 136 ? -18.828 34.719 19.188 1 91.5 136 VAL B N 1
ATOM 2417 C CA . VAL B 1 136 ? -18.906 35.406 20.453 1 91.5 136 VAL B CA 1
ATOM 2418 C C . VAL B 1 136 ? -19.25 36.875 20.219 1 91.5 136 VAL B C 1
ATOM 2420 O O . VAL B 1 136 ? -20.062 37.469 20.938 1 91.5 136 VAL B O 1
ATOM 2423 N N . ARG B 1 137 ? -18.672 37.406 19.141 1 90.38 137 ARG B N 1
ATOM 2424 C CA . ARG B 1 137 ? -18.953 38.812 18.812 1 90.38 137 ARG B CA 1
ATOM 2425 C C . ARG B 1 137 ? -20.406 38.969 18.406 1 90.38 137 ARG B C 1
ATOM 2427 O O . ARG B 1 137 ? -21.047 39.969 18.797 1 90.38 137 ARG B O 1
ATOM 2434 N N . ASN B 1 138 ? -20.922 38.031 17.672 1 90.69 138 ASN B N 1
ATOM 2435 C CA . ASN B 1 138 ? -22.312 38.094 17.219 1 90.69 138 ASN B CA 1
ATOM 2436 C C . ASN B 1 138 ? -23.281 37.938 18.375 1 90.69 138 ASN B C 1
ATOM 2438 O O . ASN B 1 138 ? -24.328 38.594 18.406 1 90.69 138 ASN B O 1
ATOM 2442 N N . LEU B 1 139 ? -22.953 37.094 19.25 1 88.75 139 LEU B N 1
ATOM 2443 C CA . LEU B 1 139 ? -23.797 36.906 20.422 1 88.75 139 LEU B CA 1
ATOM 2444 C C . LEU B 1 139 ? -23.828 38.156 21.281 1 88.75 139 LEU B C 1
ATOM 2446 O O . LEU B 1 139 ? -24.891 38.531 21.797 1 88.75 139 LEU B O 1
ATOM 2450 N N . HIS B 1 140 ? -22.719 38.75 21.391 1 88.06 140 HIS B N 1
ATOM 2451 C CA . HIS B 1 140 ? -22.625 40 22.141 1 88.06 140 HIS B CA 1
ATOM 2452 C C . HIS B 1 140 ? -23.438 41.125 21.453 1 88.06 140 HIS B C 1
ATOM 2454 O O . HIS B 1 140 ? -24.156 41.875 22.125 1 88.06 140 HIS B O 1
ATOM 2460 N N . LEU B 1 141 ? -23.453 41.156 20.141 1 86.31 141 LEU B N 1
ATOM 2461 C CA . LEU B 1 141 ? -24.203 42.125 19.375 1 86.31 141 LEU B CA 1
ATOM 2462 C C . LEU B 1 141 ? -25.703 41.906 19.516 1 86.31 141 LEU B C 1
ATOM 2464 O O . LEU B 1 141 ? -26.469 42.875 19.672 1 86.31 141 LEU B O 1
ATOM 2468 N N . GLN B 1 142 ? -26.078 40.688 19.547 1 85.12 142 GLN B N 1
ATOM 2469 C CA . GLN B 1 142 ? -27.484 40.344 19.672 1 85.12 142 GLN B CA 1
ATOM 2470 C C . GLN B 1 142 ? -28.016 40.656 21.062 1 85.12 142 GLN B C 1
ATOM 2472 O O . GLN B 1 142 ? -29.141 41.125 21.219 1 85.12 142 GLN B O 1
ATOM 2477 N N . SER B 1 143 ? -27.234 40.406 22.047 1 82.62 143 SER B N 1
ATOM 2478 C CA . SER B 1 143 ? -27.609 40.719 23.422 1 82.62 143 SER B CA 1
ATOM 2479 C C . SER B 1 143 ? -27.719 42.219 23.656 1 82.62 143 SER B C 1
ATOM 2481 O O . SER B 1 143 ? -28.609 42.688 24.359 1 82.62 143 SER B O 1
ATOM 2483 N N . SER B 1 144 ? -26.859 43 23.047 1 77.38 144 SER B N 1
ATOM 2484 C CA . SER B 1 144 ? -26.906 44.469 23.156 1 77.38 144 SER B CA 1
ATOM 2485 C C . SER B 1 144 ? -28.156 45.031 22.469 1 77.38 144 SER B C 1
ATOM 2487 O O . SER B 1 144 ? -28.766 45.938 22.984 1 77.38 144 SER B O 1
ATOM 2489 N N . ILE B 1 145 ? -28.594 44.344 21.406 1 75.19 145 ILE B N 1
ATOM 2490 C CA . ILE B 1 145 ? -29.781 44.75 20.672 1 75.19 145 ILE B CA 1
ATOM 2491 C C . ILE B 1 145 ? -31.031 44.438 21.5 1 75.19 145 ILE B C 1
ATOM 2493 O O . ILE B 1 145 ? -31.953 45.25 21.562 1 75.19 145 ILE B O 1
ATOM 2497 N N . TYR B 1 146 ? -31 43.469 22.266 1 71.31 146 TYR B N 1
ATOM 2498 C CA . TYR B 1 146 ? -32.125 43.094 23.094 1 71.31 146 TYR B CA 1
ATOM 2499 C C . TYR B 1 146 ? -32.25 44 24.297 1 71.31 146 TYR B C 1
ATOM 2501 O O . TYR B 1 146 ? -33.344 44.375 24.703 1 71.31 146 TYR B O 1
ATOM 2509 N N . VAL B 1 147 ? -31.172 44.406 24.891 1 71.56 147 VAL B N 1
ATOM 2510 C CA . VAL B 1 147 ? -31.188 45.281 26.047 1 71.56 147 VAL B CA 1
ATOM 2511 C C . VAL B 1 147 ? -31.688 46.656 25.656 1 71.56 147 VAL B C 1
ATOM 2513 O O . VAL B 1 147 ? -32.438 47.281 26.391 1 71.56 147 VAL B O 1
ATOM 2516 N N . ILE B 1 148 ? -31.359 47.062 24.453 1 66.38 148 ILE B N 1
ATOM 2517 C CA . ILE B 1 148 ? -31.812 48.344 23.984 1 66.38 148 ILE B CA 1
ATOM 2518 C C . ILE B 1 148 ? -33.312 48.312 23.719 1 66.38 148 ILE B C 1
ATOM 2520 O O . ILE B 1 148 ? -34.031 49.25 24.109 1 66.38 148 ILE B O 1
ATOM 2524 N N . HIS B 1 149 ? -33.812 47.188 23.156 1 64.94 149 HIS B N 1
ATOM 2525 C CA . HIS B 1 149 ? -35.219 47.094 22.859 1 64.94 149 HIS B CA 1
ATOM 2526 C C . HIS B 1 149 ? -36.031 46.719 24.094 1 64.94 149 HIS B C 1
ATOM 2528 O O . HIS B 1 149 ? -37.188 47.125 24.219 1 64.94 149 HIS B O 1
ATOM 2534 N N . GLY B 1 150 ? -35.469 45.938 24.859 1 62.81 150 GLY B N 1
ATOM 2535 C CA . GLY B 1 150 ? -36.188 45.594 26.094 1 62.81 150 GLY B CA 1
ATOM 2536 C C . GLY B 1 150 ? -36.281 46.75 27.047 1 62.81 150 GLY B C 1
ATOM 2537 O O . GLY B 1 150 ? -37.281 46.875 27.781 1 62.81 150 GLY B O 1
ATOM 2538 N N . ASP B 1 151 ? -35.375 47.688 27.109 1 57.75 151 ASP B N 1
ATOM 2539 C CA . ASP B 1 151 ? -35.531 48.906 27.859 1 57.75 151 ASP B CA 1
ATOM 2540 C C . ASP B 1 151 ? -36.5 49.875 27.156 1 57.75 151 ASP B C 1
ATOM 2542 O O . ASP B 1 151 ? -37.219 50.594 27.797 1 57.75 151 ASP B O 1
ATOM 2546 N N . SER B 1 152 ? -36.562 49.938 25.906 1 53.31 152 SER B N 1
ATOM 2547 C CA . SER B 1 152 ? -37.531 50.781 25.266 1 53.31 152 SER B CA 1
ATOM 2548 C C . SER B 1 152 ? -38.906 50.125 25.203 1 53.31 152 SER B C 1
ATOM 2550 O O . SER B 1 152 ? -39.906 50.812 25.047 1 53.31 152 SER B O 1
ATOM 2552 N N . GLN B 1 153 ? -39.156 48.969 25.062 1 49.59 153 GLN B N 1
ATOM 2553 C CA . GLN B 1 153 ? -40.531 48.469 25.25 1 49.59 153 GLN B CA 1
ATOM 2554 C C . GLN B 1 153 ? -40.938 48.531 26.719 1 49.59 153 GLN B C 1
ATOM 2556 O O . GLN B 1 153 ? -42.125 48.562 27.047 1 49.59 153 GLN B O 1
ATOM 2561 N N . SER B 1 154 ? -40.25 48.75 27.672 1 47.22 154 SER B N 1
ATOM 2562 C CA . SER B 1 154 ? -40.781 49.469 28.844 1 47.22 154 SER B CA 1
ATOM 2563 C C . SER B 1 154 ? -40.781 50.969 28.625 1 47.22 154 SER B C 1
ATOM 2565 O O . SER B 1 154 ? -41.688 51.656 29.094 1 47.22 154 SER B O 1
ATOM 2567 N N . SER B 1 155 ? -40.062 51.75 27.859 1 46.41 155 SER B N 1
ATOM 2568 C CA . SER B 1 155 ? -40.344 53.125 27.406 1 46.41 155 SER B CA 1
ATOM 2569 C C . SER B 1 155 ? -41.062 53.125 26.047 1 46.41 155 SER B C 1
ATOM 2571 O O . SER B 1 155 ? -41.969 53.938 25.828 1 46.41 155 SER B O 1
ATOM 2573 N N . ILE B 1 156 ? -40.906 52.406 25.016 1 44.44 156 ILE B N 1
ATOM 2574 C CA . ILE B 1 156 ? -41.719 52.5 23.797 1 44.44 156 ILE B CA 1
ATOM 2575 C C . ILE B 1 156 ? -42.969 51.625 23.922 1 44.44 156 ILE B C 1
ATOM 2577 O O . ILE B 1 156 ? -44.031 52.031 23.453 1 44.44 156 ILE B O 1
ATOM 2581 N N . SER B 1 157 ? -43.219 50.562 24.547 1 44.06 157 SER B N 1
ATOM 2582 C CA . SER B 1 157 ? -44.5 50.094 25.016 1 44.06 157 SER B CA 1
ATOM 2583 C C . SER B 1 157 ? -45.062 51.031 26.109 1 44.06 157 SER B C 1
ATOM 2585 O O . SER B 1 157 ? -46.281 51 26.375 1 44.06 157 SER B O 1
ATOM 2587 N N . PHE B 1 158 ? -44.5 51.906 26.828 1 39.44 158 PHE B N 1
ATOM 2588 C CA . PHE B 1 158 ? -45.062 53.094 27.438 1 39.44 158 PHE B CA 1
ATOM 2589 C C . PHE B 1 158 ? -45.344 54.156 26.391 1 39.44 158 PHE B C 1
ATOM 2591 O O . PHE B 1 158 ? -46.375 54.812 26.438 1 39.44 158 PHE B O 1
ATOM 2598 N N . LEU B 1 159 ? -44.656 54.438 25.375 1 38.41 159 LEU B N 1
ATOM 2599 C CA . LEU B 1 159 ? -45.031 55.406 24.359 1 38.41 159 LEU B CA 1
ATOM 2600 C C . LEU B 1 159 ? -46.094 54.844 23.438 1 38.41 159 LEU B C 1
ATOM 2602 O O . LEU B 1 159 ? -47.094 55.5 23.109 1 38.41 159 LEU B O 1
ATOM 2606 N N . LEU B 1 160 ? -46.094 53.719 22.844 1 40.19 160 LEU B N 1
ATOM 2607 C CA . LEU B 1 160 ? -47.188 53.25 21.984 1 40.19 160 LEU B CA 1
ATOM 2608 C C . LEU B 1 160 ? -48.375 52.781 22.828 1 40.19 160 LEU B C 1
ATOM 2610 O O . LEU B 1 160 ? -49.5 52.844 22.391 1 40.19 160 LEU B O 1
ATOM 2614 N N . GLN B 1 161 ? -48.312 52.375 23.969 1 40.59 161 GLN B N 1
ATOM 2615 C CA . GLN B 1 161 ? -49.531 52.219 24.75 1 40.59 161 GLN B CA 1
ATOM 2616 C C . GLN B 1 161 ? -50.094 53.562 25.156 1 40.59 161 GLN B C 1
ATOM 2618 O O . GLN B 1 161 ? -51.312 53.656 25.438 1 40.59 161 GLN B O 1
ATOM 2623 N N . GLU B 1 162 ? -49.438 54.625 25.266 1 40.19 162 GLU B N 1
ATOM 2624 C CA . GLU B 1 162 ? -50.188 55.844 25.453 1 40.19 162 GLU B CA 1
ATOM 2625 C C . GLU B 1 162 ? -50.75 56.344 24.141 1 40.19 162 GLU B C 1
ATOM 2627 O O . GLU B 1 162 ? -51.656 57.188 24.125 1 40.19 162 GLU B O 1
ATOM 2632 N N . ALA B 1 163 ? -50.188 55.938 22.938 1 38.47 163 ALA B N 1
ATOM 2633 C CA . ALA B 1 163 ? -50.875 56.5 21.766 1 38.47 163 ALA B CA 1
ATOM 2634 C C . ALA B 1 163 ? -52.094 55.688 21.422 1 38.47 163 ALA B C 1
ATOM 2636 O O . ALA B 1 163 ? -52.938 56.125 20.641 1 38.47 163 ALA B O 1
ATOM 2637 N N . SER B 1 164 ? -52.438 54.531 22 1 33.56 164 SER B N 1
ATOM 2638 C CA . SER B 1 164 ? -53.844 54.188 22.031 1 33.56 164 SER B CA 1
ATOM 2639 C C . SER B 1 164 ? -54.5 54.594 23.344 1 33.56 164 SER B C 1
ATOM 2641 O O . SER B 1 164 ? -53.844 54.594 24.391 1 33.56 164 SER B O 1
#

InterPro domains:
  IPR003309 SCAN domain [PF02023] (41-126)
  IPR003309 SCAN domain [PS50804] (45-120)
  IPR003309 SCAN domain [SM00431] (41-143)
  IPR003309 SCAN domain [cd07936] (41-121)
  IPR038269 SCAN domain superfamily [G3DSA:1.10.4020.10] (35-128)
  IPR050916 SCAN domain and C2H2-type zinc finger [PTHR45935] (30-134)

Organism: Naja naja (NCBI:txid35670)